Protein AF-A0A933H5U2-F1 (afdb_monomer_lite)

Secondary structure (DSSP, 8-state):
-HHHHHHHHHHHHHHHH-------TTSHHHHHHHHTTTSB--HHHHHHHHHHHHHHHHHH-GGGGS-HHHHHHHHHHHHHHHHHHHHHHHHHHHHHH-TT-S-HHHHTHHHHHHHHHHHHHHHHHHHHHHHHHHHHHHHHHHHTT-EETTEESSPP-EEEEPPPEEEEEE-SSS----EEEEEPTT--HHHHHHHHHHHHHHHTSEEEEEEPSEE-SSSEEEE--S-HHHHHHHHHHHHHHHHHTTSHHHHTTTT-HHHHHHHHHHHHHHHHHHHHHH-

Radius of gyration: 20.6 Å; chains: 1; bounding box: 41×50×56 Å

Sequence (279 aa):
MLRLIHFTLLTFFIALTFHADVRVIADIPTQVDVRVSGRQFDFVTWTLDALGVKVSQSISSEQNYMSANQRKQIVLEYFDQMNRMLKMRGQIDEIFTDPKQTDPVAASRDLRAQLDQTRARLDKLQPLAEGILQEQISAILTEEGFTTGGQLLPPISFHISALPGYLIVSPRDRIERIAYSMVEPGLSADDKVALESKIEKELNVSAIIELIGGLGSYPAMVYETANLNYIAEVGAHEWSHNYLTLRPLGVNYDNSPQLRTINETTATIFGQEIGRQVI

pLDDT: mean 87.39, std 13.75, range [26.5, 97.88]

Foldseek 3Di:
DVLVVLVVLLVVLQVLPDDDDDDDCPALQNVLCVLQPPFADDPPVVVVVQVVLVVVCSVPVVLVVDDPVVLVVLLLVLLVLLVLLVVLVVVLVVLVPDPVNPCSPVVSVVSVVVNVVSVVVNVVSQSSNQSSLLVLLLVLCVVVPCDDPSHNVNRQAAHEDQFFWKKFKAAPVDDDGRYIGTGHGDQDPVSQCVSQVVSCVVVVIGIGTHDDQWALRVNIYGYRHSDQLSRQLVSQLSVQLSSCCPPPLNVCCPVDPVSVVVSSVVSNVRSNVSSVSSD

Structure (mmCIF, N/CA/C/O backbone):
data_AF-A0A933H5U2-F1
#
_entry.id   AF-A0A933H5U2-F1
#
loop_
_atom_site.group_PDB
_atom_site.id
_atom_site.type_symbol
_atom_site.label_atom_id
_atom_site.label_alt_id
_atom_site.label_comp_id
_atom_site.label_asym_id
_atom_site.label_entity_id
_atom_site.label_seq_id
_atom_site.pdbx_PDB_ins_code
_atom_site.Cartn_x
_atom_site.Cartn_y
_atom_site.Cartn_z
_atom_site.occupancy
_atom_site.B_iso_or_equiv
_atom_site.auth_seq_id
_atom_site.auth_comp_id
_atom_site.auth_asym_id
_atom_site.auth_atom_id
_atom_site.pdbx_PDB_model_num
ATOM 1 N N . MET A 1 1 ? -4.251 -5.548 31.085 1.00 42.03 1 MET A N 1
ATOM 2 C CA . MET A 1 1 ? -4.393 -6.876 30.443 1.00 42.03 1 MET A CA 1
ATOM 3 C C . MET A 1 1 ? -4.664 -6.781 28.944 1.00 42.03 1 MET A C 1
ATOM 5 O O . MET A 1 1 ? -3.879 -7.353 28.206 1.00 42.03 1 MET A O 1
ATOM 9 N N . LEU A 1 2 ? -5.670 -6.018 28.477 1.00 50.94 2 LEU A N 1
ATOM 10 C CA . LEU A 1 2 ? -6.002 -5.908 27.040 1.00 50.94 2 LEU A CA 1
ATOM 11 C C . LEU A 1 2 ? -4.805 -5.533 26.139 1.00 50.94 2 LEU A C 1
ATOM 13 O O . LEU A 1 2 ? -4.589 -6.174 25.120 1.00 50.94 2 LEU A O 1
ATOM 17 N N . ARG A 1 3 ? -3.985 -4.551 26.540 1.00 54.59 3 ARG A N 1
ATOM 18 C CA . ARG A 1 3 ? -2.828 -4.076 25.751 1.00 54.59 3 ARG A CA 1
ATOM 19 C C . ARG A 1 3 ? -1.705 -5.111 25.594 1.00 54.59 3 ARG A C 1
ATOM 21 O O . ARG A 1 3 ? -1.063 -5.155 24.555 1.00 54.59 3 ARG A O 1
ATOM 28 N N . LEU A 1 4 ? -1.495 -5.958 26.605 1.00 48.22 4 LEU A N 1
ATOM 29 C CA . LEU A 1 4 ? -0.479 -7.016 26.556 1.00 48.22 4 LEU A CA 1
ATOM 30 C C . LEU A 1 4 ? -0.921 -8.141 25.607 1.00 48.22 4 LEU A C 1
ATOM 32 O O . LEU A 1 4 ? -0.117 -8.629 24.827 1.00 48.22 4 LEU A O 1
ATOM 36 N N . ILE A 1 5 ? -2.219 -8.467 25.613 1.00 54.50 5 ILE A N 1
ATOM 37 C CA . ILE A 1 5 ? -2.831 -9.460 24.717 1.00 54.50 5 ILE A CA 1
ATOM 38 C C . ILE A 1 5 ? -2.720 -9.020 23.249 1.00 54.50 5 ILE A C 1
ATOM 40 O O . ILE A 1 5 ? -2.328 -9.826 22.411 1.00 54.50 5 ILE A O 1
ATOM 44 N N . HIS A 1 6 ? -2.965 -7.738 22.945 1.00 56.09 6 HIS A N 1
ATOM 45 C CA . HIS A 1 6 ? -2.773 -7.199 21.592 1.00 56.09 6 HIS A CA 1
ATOM 46 C C . HIS A 1 6 ? -1.324 -7.358 21.116 1.00 56.09 6 HIS A C 1
ATOM 48 O O . HIS A 1 6 ? -1.098 -7.757 19.980 1.00 56.09 6 HIS A O 1
ATOM 54 N N . PHE A 1 7 ? -0.342 -7.111 21.989 1.00 57.66 7 PHE A N 1
ATOM 55 C CA . PHE A 1 7 ? 1.077 -7.218 21.643 1.00 57.66 7 PHE A CA 1
ATOM 56 C C . PHE A 1 7 ? 1.531 -8.669 21.416 1.00 57.66 7 PHE A C 1
ATOM 58 O O . PHE A 1 7 ? 2.329 -8.934 20.518 1.00 57.66 7 PHE A O 1
ATOM 65 N N . THR A 1 8 ? 1.009 -9.617 22.202 1.00 56.78 8 THR A N 1
ATOM 66 C CA . THR A 1 8 ? 1.291 -11.053 22.038 1.00 56.78 8 THR A CA 1
ATOM 67 C C . THR A 1 8 ? 0.636 -11.627 20.777 1.00 56.78 8 THR A C 1
ATOM 69 O O . THR A 1 8 ? 1.249 -12.419 20.066 1.00 56.78 8 THR A O 1
ATOM 72 N N . LEU A 1 9 ? -0.589 -11.202 20.453 1.00 57.84 9 LEU A N 1
ATOM 73 C CA . LEU A 1 9 ? -1.272 -11.609 19.219 1.00 57.84 9 LEU A CA 1
ATOM 74 C C . LEU A 1 9 ? -0.623 -10.993 17.974 1.00 57.84 9 LEU A C 1
ATOM 76 O O . LEU A 1 9 ? -0.480 -11.677 16.966 1.00 57.84 9 LEU A O 1
ATOM 80 N N . LEU A 1 10 ? -0.168 -9.740 18.073 1.00 61.72 10 LEU A N 1
ATOM 81 C CA . LEU A 1 10 ? 0.602 -9.048 17.039 1.00 61.72 10 LEU A CA 1
ATOM 82 C C . LEU A 1 10 ? 1.877 -9.822 16.678 1.00 61.72 10 LEU A C 1
ATOM 84 O O . LEU A 1 10 ? 2.127 -10.090 15.508 1.00 61.72 10 LEU A O 1
ATOM 88 N N . THR A 1 11 ? 2.660 -10.225 17.683 1.00 58.03 11 THR A N 1
ATOM 89 C CA . THR A 1 11 ? 3.904 -10.987 17.466 1.00 58.03 11 THR A CA 1
ATOM 90 C C . THR A 1 11 ? 3.649 -12.366 16.863 1.00 58.03 11 THR A C 1
ATOM 92 O O . THR A 1 11 ? 4.417 -12.804 16.009 1.00 58.03 11 THR A O 1
ATOM 95 N N . PHE A 1 12 ? 2.555 -13.032 17.244 1.00 58.66 12 PHE A N 1
ATOM 96 C CA . PHE A 1 12 ? 2.165 -14.311 16.648 1.00 58.66 12 PHE A CA 1
ATOM 97 C C . PHE A 1 12 ? 1.742 -14.172 15.175 1.00 58.66 12 PHE A C 1
ATOM 99 O O . PHE A 1 12 ? 2.128 -14.998 14.352 1.00 58.66 12 PHE A O 1
ATOM 106 N N . PHE A 1 13 ? 0.997 -13.118 14.823 1.00 60.88 13 PHE A N 1
ATOM 107 C CA . PHE A 1 13 ? 0.545 -12.891 13.445 1.00 60.88 13 PHE A CA 1
ATOM 108 C C . PHE A 1 13 ? 1.699 -12.550 12.497 1.00 60.88 13 PHE A C 1
ATOM 110 O O . PHE A 1 13 ? 1.755 -13.069 11.386 1.00 60.88 13 PHE A O 1
ATOM 117 N N . ILE A 1 14 ? 2.664 -11.752 12.965 1.00 60.31 14 ILE A N 1
ATOM 118 C CA . ILE A 1 14 ? 3.882 -11.419 12.211 1.00 60.31 14 ILE A CA 1
ATOM 119 C C . ILE A 1 14 ? 4.710 -12.680 11.916 1.00 60.31 14 ILE A C 1
ATOM 121 O O . ILE A 1 14 ? 5.245 -12.829 10.824 1.00 60.31 14 ILE A O 1
ATOM 125 N N . ALA A 1 15 ? 4.799 -13.625 12.856 1.00 53.38 15 ALA A N 1
ATOM 126 C CA . ALA A 1 15 ? 5.557 -14.860 12.647 1.00 53.38 15 ALA A CA 1
ATOM 127 C C . ALA A 1 15 ? 4.947 -15.781 11.569 1.00 53.38 15 ALA A C 1
ATOM 129 O O . ALA A 1 15 ? 5.667 -16.586 10.985 1.00 53.38 15 ALA A O 1
ATOM 130 N N . LEU A 1 16 ? 3.644 -15.664 11.291 1.00 52.91 16 LEU A N 1
ATOM 131 C CA . LEU A 1 16 ? 2.947 -16.470 10.283 1.00 52.91 16 LEU A CA 1
ATOM 132 C C . LEU A 1 16 ? 3.088 -15.918 8.854 1.00 52.91 16 LEU A C 1
ATOM 134 O O . LEU A 1 16 ? 2.911 -16.675 7.900 1.00 52.91 16 LEU A O 1
ATOM 138 N N . THR A 1 17 ? 3.421 -14.633 8.688 1.00 50.56 17 THR A N 1
ATOM 139 C CA . THR A 1 17 ? 3.519 -13.978 7.371 1.00 50.56 17 THR A CA 1
ATOM 140 C C . THR A 1 17 ? 4.922 -14.028 6.753 1.00 50.56 17 THR A C 1
ATOM 142 O O . THR A 1 17 ? 5.060 -13.811 5.551 1.00 50.56 17 THR A O 1
ATOM 145 N N . PHE A 1 18 ? 5.963 -14.389 7.513 1.00 38.62 18 PHE A N 1
ATOM 146 C CA . PHE A 1 18 ? 7.313 -14.609 6.977 1.00 38.62 18 PHE A CA 1
ATOM 147 C C . PHE A 1 18 ? 7.488 -16.048 6.464 1.00 38.62 18 PHE A C 1
ATOM 149 O O . PHE A 1 18 ? 7.969 -16.920 7.184 1.00 38.62 18 PHE A O 1
ATOM 156 N N . HIS A 1 19 ? 7.140 -16.298 5.200 1.00 34.12 19 HIS A N 1
ATOM 157 C CA . HIS A 1 19 ? 7.597 -17.489 4.474 1.00 34.12 19 HIS A CA 1
ATOM 158 C C . HIS A 1 19 ? 8.782 -17.112 3.575 1.00 34.12 19 HIS A C 1
ATOM 160 O O . HIS A 1 19 ? 8.643 -16.313 2.652 1.00 34.12 19 HIS A O 1
ATOM 166 N N . ALA A 1 20 ? 9.963 -17.667 3.860 1.00 26.50 20 ALA A N 1
ATOM 167 C CA . ALA A 1 20 ? 11.132 -17.566 2.990 1.00 26.50 20 ALA A CA 1
ATOM 168 C C . ALA A 1 20 ? 11.191 -18.805 2.082 1.00 26.50 20 ALA A C 1
ATOM 170 O O . ALA A 1 20 ? 11.513 -19.898 2.548 1.00 26.50 20 ALA A O 1
ATOM 171 N N . ASP A 1 21 ? 10.886 -18.636 0.795 1.00 30.25 21 ASP A N 1
ATOM 172 C CA . ASP A 1 21 ? 11.052 -19.690 -0.210 1.00 30.25 21 ASP A CA 1
ATOM 173 C C . ASP A 1 21 ? 12.518 -19.786 -0.654 1.00 30.25 21 ASP A C 1
ATOM 175 O O . ASP A 1 21 ? 13.097 -18.827 -1.167 1.00 30.25 21 ASP A O 1
ATOM 179 N N . VAL A 1 22 ? 13.120 -20.970 -0.516 1.00 27.53 22 VAL A N 1
ATOM 180 C CA . VAL A 1 22 ? 14.426 -21.283 -1.116 1.00 27.53 22 VAL A CA 1
ATOM 181 C C . VAL A 1 22 ? 14.197 -21.684 -2.577 1.00 27.53 22 VAL A C 1
ATOM 183 O O . VAL A 1 22 ? 13.727 -22.789 -2.848 1.00 27.53 22 VAL A O 1
ATOM 186 N N . ARG A 1 23 ? 14.513 -20.791 -3.526 1.00 37.16 23 ARG A N 1
ATOM 187 C CA . ARG A 1 23 ? 14.330 -21.021 -4.974 1.00 37.16 23 ARG A CA 1
ATOM 188 C C . ARG A 1 23 ? 15.596 -21.554 -5.648 1.00 37.16 23 ARG A C 1
ATOM 190 O O . ARG A 1 23 ? 16.719 -21.201 -5.286 1.00 37.16 23 ARG A O 1
ATOM 197 N N . VAL A 1 24 ? 15.408 -22.444 -6.622 1.00 34.69 24 VAL A N 1
ATOM 198 C CA . VAL A 1 24 ? 16.490 -23.081 -7.385 1.00 34.69 24 VAL A CA 1
ATOM 199 C C . VAL A 1 24 ? 16.918 -22.149 -8.522 1.00 34.69 24 VAL A C 1
ATOM 201 O O . VAL A 1 24 ? 16.105 -21.794 -9.365 1.00 34.69 24 VAL A O 1
ATOM 204 N N . ILE A 1 25 ? 18.217 -21.838 -8.593 1.00 45.50 25 ILE A N 1
ATOM 205 C CA . ILE A 1 25 ? 18.844 -20.789 -9.433 1.00 45.50 25 ILE A CA 1
ATOM 206 C C . ILE A 1 25 ? 18.505 -20.849 -10.944 1.00 45.50 25 ILE A C 1
ATOM 208 O O . ILE A 1 25 ? 18.708 -19.875 -11.665 1.00 45.50 25 ILE A O 1
ATOM 212 N N . ALA A 1 26 ? 17.976 -21.966 -11.446 1.00 59.50 26 ALA A N 1
ATOM 213 C CA . ALA A 1 26 ? 17.706 -22.171 -12.868 1.00 59.50 26 ALA A CA 1
ATOM 214 C C . ALA A 1 26 ? 16.315 -21.709 -13.354 1.00 59.50 26 ALA A C 1
ATOM 216 O O . ALA A 1 26 ? 16.103 -21.638 -14.566 1.00 59.50 26 ALA A O 1
ATOM 217 N N . ASP A 1 27 ? 15.361 -21.414 -12.468 1.00 81.56 27 ASP A N 1
ATOM 218 C CA . ASP A 1 27 ? 13.996 -21.060 -12.876 1.00 81.56 27 ASP A CA 1
ATOM 219 C C . ASP A 1 27 ? 13.844 -19.579 -13.295 1.00 81.56 27 ASP A C 1
ATOM 221 O O . ASP A 1 27 ? 14.670 -18.720 -12.976 1.00 81.56 27 ASP A O 1
ATOM 225 N N . ILE A 1 28 ? 12.801 -19.270 -14.082 1.00 85.06 28 ILE A N 1
ATOM 226 C CA . ILE A 1 28 ? 12.504 -17.890 -14.514 1.00 85.06 28 ILE A CA 1
ATOM 227 C C . ILE A 1 28 ? 12.373 -16.935 -13.313 1.00 85.06 28 ILE A C 1
ATOM 229 O O . ILE A 1 28 ? 12.951 -15.851 -13.388 1.00 85.06 28 ILE A O 1
ATOM 233 N N . PRO A 1 29 ? 11.690 -17.295 -12.207 1.00 86.06 29 PRO A N 1
ATOM 234 C CA . PRO A 1 29 ? 11.650 -16.459 -11.011 1.00 86.06 29 PRO A CA 1
ATOM 235 C C . PRO A 1 29 ? 13.031 -16.036 -10.499 1.00 86.06 29 PRO A C 1
ATOM 237 O O . PRO A 1 29 ? 13.273 -14.841 -10.353 1.00 86.06 29 PRO A O 1
ATOM 240 N N . THR A 1 30 ? 13.972 -16.969 -10.325 1.00 85.69 30 THR A N 1
ATOM 241 C CA . THR A 1 30 ? 15.318 -16.625 -9.842 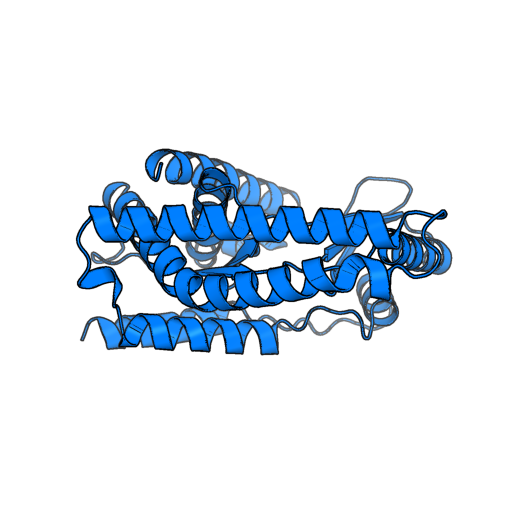1.00 85.69 30 THR A CA 1
ATOM 242 C C . THR A 1 30 ? 16.069 -15.744 -10.845 1.00 85.69 30 THR A C 1
ATOM 244 O O . THR A 1 30 ? 16.789 -14.815 -10.476 1.00 85.69 30 THR A O 1
ATOM 247 N N . GLN A 1 31 ? 15.876 -15.989 -12.143 1.00 89.62 31 GLN A N 1
ATOM 248 C CA . GLN A 1 31 ? 16.463 -15.161 -13.193 1.00 89.62 31 GLN A CA 1
ATOM 249 C C . GLN A 1 31 ? 15.901 -13.733 -13.223 1.00 89.62 31 GLN A C 1
ATOM 251 O O . GLN A 1 31 ? 16.639 -12.809 -13.580 1.00 89.62 31 GLN A O 1
ATOM 256 N N . VAL A 1 32 ? 14.628 -13.542 -12.864 1.00 90.50 32 VAL A N 1
ATOM 257 C CA . VAL A 1 32 ? 14.033 -12.215 -12.662 1.00 90.50 32 VAL A CA 1
ATOM 258 C C . VAL A 1 32 ? 14.656 -11.553 -11.436 1.00 90.50 32 VAL A C 1
ATOM 260 O O . VAL A 1 32 ? 15.133 -10.426 -11.563 1.00 90.50 32 VAL A O 1
ATOM 263 N N . ASP A 1 33 ? 14.749 -12.258 -10.304 1.00 87.62 33 ASP A N 1
ATOM 264 C CA . ASP A 1 33 ? 15.305 -11.730 -9.047 1.00 87.62 33 ASP A CA 1
ATOM 265 C C . AS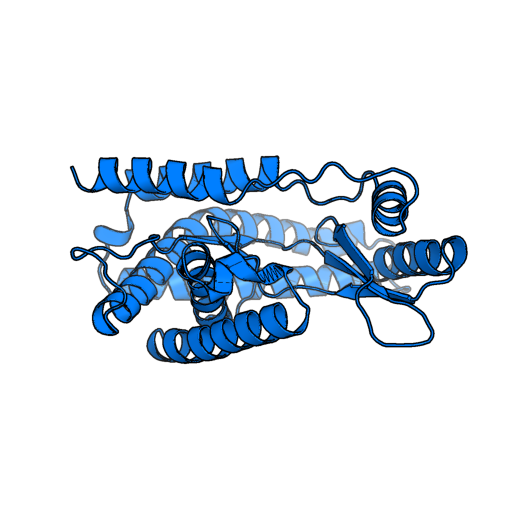P A 1 33 ? 16.735 -11.192 -9.218 1.00 87.62 33 ASP A C 1
ATOM 267 O O . ASP A 1 33 ? 17.056 -10.088 -8.779 1.00 87.62 33 ASP A O 1
ATOM 271 N N . VAL A 1 34 ? 17.592 -11.911 -9.950 1.00 88.31 34 VAL A N 1
ATOM 272 C CA . VAL A 1 34 ? 18.954 -11.442 -10.266 1.00 88.31 34 VAL A CA 1
ATOM 273 C C . VAL A 1 34 ? 18.939 -10.148 -11.092 1.00 88.31 34 VAL A C 1
ATOM 275 O O . VAL A 1 34 ? 19.800 -9.286 -10.916 1.00 88.31 34 VAL A O 1
ATOM 278 N N . ARG A 1 35 ? 17.969 -9.972 -11.998 1.00 90.94 35 ARG A N 1
ATOM 279 C CA . ARG A 1 35 ? 17.901 -8.812 -12.909 1.00 90.94 35 ARG A CA 1
ATOM 280 C C . ARG A 1 35 ? 17.385 -7.546 -12.252 1.00 90.94 35 ARG A C 1
ATOM 282 O O . ARG A 1 35 ? 17.748 -6.463 -12.717 1.00 90.94 35 ARG A O 1
ATOM 289 N N . VAL A 1 36 ? 16.575 -7.700 -11.210 1.00 91.31 36 VAL A N 1
ATOM 290 C CA . VAL A 1 36 ? 16.068 -6.613 -10.363 1.00 91.31 36 VAL A CA 1
ATOM 291 C C . VAL A 1 36 ? 16.932 -6.387 -9.120 1.00 91.31 36 VAL A C 1
ATOM 293 O O . VAL A 1 36 ? 16.618 -5.517 -8.310 1.00 91.31 36 VAL A O 1
ATOM 296 N N . SER A 1 37 ? 18.015 -7.153 -8.952 1.00 87.25 37 SER A N 1
ATOM 297 C CA . SER A 1 37 ? 18.917 -7.040 -7.806 1.00 87.25 37 SER A CA 1
ATOM 298 C C . SER A 1 37 ? 19.410 -5.600 -7.619 1.00 87.25 37 SER A C 1
ATOM 300 O O . SER A 1 37 ? 19.790 -4.925 -8.577 1.00 87.25 37 SER A O 1
ATOM 302 N N . GLY A 1 38 ? 19.363 -5.120 -6.374 1.00 86.69 38 GLY A N 1
ATOM 303 C CA . GLY A 1 38 ? 19.678 -3.734 -6.014 1.00 86.69 38 GLY A CA 1
ATOM 304 C C . GLY A 1 38 ? 18.527 -2.740 -6.201 1.00 86.69 38 GLY A C 1
ATOM 305 O O . GLY A 1 38 ? 18.637 -1.619 -5.723 1.00 86.69 38 GLY A O 1
ATOM 306 N N . ARG A 1 39 ? 17.423 -3.149 -6.837 1.00 89.00 39 ARG A N 1
ATOM 307 C CA . ARG A 1 39 ? 16.177 -2.371 -6.965 1.00 89.00 39 ARG A CA 1
ATOM 308 C C . ARG A 1 39 ? 14.984 -3.061 -6.303 1.00 89.00 39 ARG A C 1
ATOM 310 O O . ARG A 1 39 ? 13.841 -2.704 -6.564 1.00 89.00 39 ARG A O 1
ATOM 317 N N . GLN A 1 40 ? 15.227 -4.095 -5.500 1.00 88.88 40 GLN A N 1
ATOM 318 C CA . GLN A 1 40 ? 14.178 -4.814 -4.779 1.00 88.88 40 GLN A CA 1
ATOM 319 C C . GLN A 1 40 ? 13.674 -3.983 -3.602 1.00 88.88 40 GLN A C 1
ATOM 321 O O . GLN A 1 40 ? 14.435 -3.253 -2.968 1.00 88.88 40 GLN A O 1
ATOM 326 N N . PHE A 1 41 ? 12.389 -4.121 -3.298 1.00 89.06 41 PHE A N 1
ATOM 327 C CA . PHE A 1 41 ? 11.800 -3.466 -2.142 1.00 89.06 41 PHE A CA 1
ATOM 328 C C . PHE A 1 41 ? 12.317 -4.062 -0.824 1.00 89.06 41 PHE A C 1
ATOM 330 O O . PHE A 1 41 ? 12.289 -5.279 -0.633 1.00 89.06 41 PHE A O 1
ATOM 337 N N . ASP A 1 42 ? 12.744 -3.205 0.106 1.00 87.50 42 ASP A N 1
ATOM 338 C CA . ASP A 1 42 ? 13.193 -3.622 1.437 1.00 87.50 42 ASP A CA 1
ATOM 339 C C . ASP A 1 42 ? 12.006 -3.779 2.400 1.00 87.50 42 ASP A C 1
ATOM 341 O O . ASP A 1 42 ? 11.648 -2.878 3.164 1.00 87.50 42 ASP A O 1
ATOM 345 N N . PHE A 1 43 ? 11.393 -4.963 2.365 1.00 84.38 43 PHE A N 1
ATOM 346 C CA . PHE A 1 43 ? 10.295 -5.317 3.265 1.00 84.38 43 PHE A CA 1
ATOM 347 C C . PHE A 1 43 ? 10.702 -5.341 4.736 1.00 84.38 43 PHE A C 1
ATOM 349 O O . PHE A 1 43 ? 9.862 -5.073 5.593 1.00 84.38 43 PHE A O 1
ATOM 356 N N . VAL A 1 44 ? 11.953 -5.685 5.050 1.00 82.81 44 VAL A N 1
ATOM 357 C CA . VAL A 1 44 ? 12.398 -5.854 6.439 1.00 82.81 44 VAL A CA 1
ATOM 358 C C . VAL A 1 44 ? 12.467 -4.496 7.115 1.00 82.81 44 VAL A C 1
ATOM 360 O O . VAL A 1 44 ? 11.828 -4.302 8.150 1.00 82.81 44 VAL A O 1
ATOM 363 N N . THR A 1 45 ? 13.185 -3.553 6.507 1.00 84.75 45 THR A N 1
ATOM 364 C CA . THR A 1 45 ? 13.305 -2.191 7.035 1.00 84.75 45 THR A CA 1
ATOM 365 C C . THR A 1 45 ? 11.934 -1.526 7.103 1.00 84.75 45 THR A C 1
ATOM 367 O O . THR A 1 45 ? 11.552 -1.043 8.168 1.00 84.75 45 THR A O 1
ATOM 370 N N . TRP A 1 46 ? 11.134 -1.616 6.031 1.00 89.19 46 TRP A N 1
ATOM 371 C CA . TRP A 1 46 ? 9.781 -1.055 6.029 1.00 89.19 46 TRP A CA 1
ATOM 372 C C . TRP A 1 46 ? 8.910 -1.627 7.156 1.00 89.19 46 TRP A C 1
ATOM 374 O O . TRP A 1 46 ? 8.238 -0.880 7.866 1.00 89.19 46 TRP A O 1
ATOM 384 N N . THR A 1 47 ? 8.937 -2.949 7.362 1.00 85.38 47 THR A N 1
ATOM 385 C CA . THR A 1 47 ? 8.117 -3.602 8.395 1.00 85.38 47 THR A CA 1
ATOM 386 C C . THR A 1 47 ? 8.543 -3.163 9.791 1.00 85.38 47 THR A C 1
ATOM 388 O O . THR A 1 47 ? 7.689 -2.886 10.632 1.00 85.38 47 THR A O 1
ATOM 391 N N . LEU A 1 48 ? 9.850 -3.074 10.054 1.00 85.25 48 LEU A N 1
ATOM 392 C CA . LEU A 1 48 ? 10.367 -2.620 11.345 1.00 85.25 48 LEU A CA 1
ATOM 393 C C . LEU A 1 48 ? 9.974 -1.167 11.637 1.00 85.25 48 LEU A C 1
ATOM 395 O O . LEU A 1 48 ? 9.522 -0.878 12.748 1.00 85.25 48 LEU A O 1
ATOM 399 N N . ASP A 1 49 ? 10.074 -0.284 10.643 1.00 87.12 49 ASP A N 1
ATOM 400 C CA . ASP A 1 49 ? 9.668 1.118 10.766 1.00 87.12 49 ASP A CA 1
ATOM 401 C C . ASP A 1 49 ? 8.164 1.239 11.041 1.00 87.12 49 ASP A C 1
ATOM 403 O O . ASP A 1 49 ? 7.745 1.897 12.001 1.00 87.12 49 ASP A O 1
ATOM 407 N N . ALA A 1 50 ? 7.341 0.532 10.259 1.00 87.75 50 ALA A N 1
ATOM 408 C CA . ALA A 1 50 ? 5.893 0.521 10.427 1.00 87.75 50 ALA A CA 1
ATOM 409 C C . ALA A 1 50 ? 5.497 -0.000 11.818 1.00 87.75 50 ALA A C 1
ATOM 411 O O . ALA A 1 50 ? 4.671 0.608 12.502 1.00 87.75 50 ALA A O 1
ATOM 412 N N . LEU A 1 51 ? 6.122 -1.083 12.292 1.00 86.75 51 LEU A N 1
ATOM 413 C CA . LEU A 1 51 ? 5.901 -1.594 13.645 1.00 86.75 51 LEU A CA 1
ATOM 414 C C . LEU A 1 51 ? 6.304 -0.575 14.714 1.00 86.75 51 LEU A C 1
ATOM 416 O O . LEU A 1 51 ? 5.550 -0.383 15.668 1.00 86.75 51 LEU A O 1
ATOM 420 N N . GLY A 1 52 ? 7.432 0.121 14.552 1.00 85.00 52 GLY A N 1
ATOM 421 C CA . GLY A 1 52 ? 7.853 1.196 15.455 1.00 85.00 52 GLY A CA 1
ATOM 422 C C . GLY A 1 52 ? 6.790 2.291 15.597 1.00 85.00 52 GLY A C 1
ATOM 423 O O . GLY A 1 52 ? 6.436 2.684 16.716 1.00 85.00 52 GLY A O 1
ATOM 424 N N . VAL A 1 53 ? 6.195 2.712 14.477 1.00 84.50 53 VAL A N 1
ATOM 425 C CA . VAL A 1 53 ? 5.070 3.659 14.459 1.00 84.50 53 VAL A CA 1
ATOM 426 C C . VAL A 1 53 ? 3.855 3.092 15.203 1.00 84.50 53 VAL A C 1
ATOM 428 O O . VAL A 1 53 ? 3.277 3.785 16.043 1.00 84.50 53 VAL A O 1
ATOM 431 N N . LYS A 1 54 ? 3.483 1.824 14.973 1.00 88.06 54 LYS A N 1
ATOM 432 C CA . LYS A 1 54 ? 2.334 1.187 15.648 1.00 88.06 54 LYS A CA 1
ATOM 433 C C . LYS A 1 54 ? 2.530 1.015 17.150 1.00 88.06 54 LYS A C 1
ATOM 435 O O . LYS A 1 54 ? 1.576 1.181 17.915 1.00 88.06 54 LYS A O 1
ATOM 440 N N . VAL A 1 55 ? 3.755 0.745 17.594 1.00 82.81 55 VAL A N 1
ATOM 441 C CA . VAL A 1 55 ? 4.097 0.714 19.021 1.00 82.81 55 VAL A CA 1
ATOM 442 C C . VAL A 1 55 ? 3.915 2.100 19.637 1.00 82.81 55 VAL A C 1
ATOM 444 O O . VAL A 1 55 ? 3.247 2.219 20.664 1.00 82.81 55 VAL A O 1
ATOM 447 N N . SER A 1 56 ? 4.427 3.148 18.986 1.00 80.00 56 SER A N 1
ATOM 448 C CA . SER A 1 56 ? 4.258 4.535 19.439 1.00 80.00 56 SER A CA 1
ATOM 449 C C . SER A 1 56 ? 2.777 4.934 19.543 1.00 80.00 56 SER A C 1
ATOM 451 O O . SER A 1 56 ? 2.330 5.373 20.605 1.00 80.00 56 SER A O 1
ATOM 453 N N . GLN A 1 57 ? 1.986 4.664 18.496 1.00 80.94 57 GLN A N 1
ATOM 454 C CA . GLN A 1 57 ? 0.531 4.890 18.472 1.00 80.94 57 GLN A CA 1
ATOM 455 C C . GLN A 1 57 ? -0.189 4.157 19.615 1.00 80.94 57 GLN A C 1
ATOM 457 O O . GLN A 1 57 ? -1.053 4.722 20.286 1.00 80.94 57 GLN A O 1
ATOM 462 N N . SER A 1 58 ? 0.175 2.898 19.870 1.00 76.44 58 SER A N 1
ATOM 463 C CA . SER A 1 58 ? -0.449 2.079 20.918 1.00 76.44 58 SER A CA 1
ATOM 464 C C . SER A 1 58 ? -0.131 2.578 22.332 1.00 76.44 58 SER A C 1
ATOM 466 O O . SER A 1 58 ? -0.933 2.391 23.249 1.00 76.44 58 SER A O 1
ATOM 468 N N . ILE A 1 59 ? 1.036 3.200 22.527 1.00 74.50 59 ILE A N 1
ATOM 469 C CA . ILE A 1 59 ? 1.456 3.761 23.816 1.00 74.50 59 ILE A CA 1
ATOM 470 C C . ILE A 1 59 ? 0.762 5.099 24.076 1.00 74.50 59 ILE A C 1
ATOM 472 O O . ILE A 1 59 ? 0.216 5.284 25.166 1.00 74.50 59 ILE A O 1
ATOM 476 N N . SER A 1 60 ? 0.779 6.014 23.101 1.00 74.31 60 SER A N 1
ATOM 477 C CA . SER A 1 60 ? 0.232 7.363 23.270 1.00 74.31 60 SER A CA 1
ATOM 478 C C . SER A 1 60 ? -1.295 7.370 23.198 1.00 74.31 60 SER A C 1
ATOM 480 O O . SER A 1 60 ? -1.947 7.981 24.045 1.00 74.31 60 SER A O 1
ATOM 482 N N . SER A 1 61 ? -1.866 6.638 22.233 1.00 74.06 61 SER A N 1
ATOM 483 C CA . SER A 1 61 ? -3.307 6.550 21.964 1.00 74.06 61 SER A CA 1
ATOM 484 C C . SER A 1 61 ? -4.013 7.913 22.024 1.00 74.06 61 SER A C 1
ATOM 486 O O . SER A 1 61 ? -5.125 8.019 22.544 1.00 74.06 61 SER A O 1
ATOM 488 N N . GLU A 1 62 ? -3.351 8.973 21.550 1.00 75.88 62 GLU A N 1
ATOM 489 C CA . GLU A 1 62 ? -3.799 10.365 21.699 1.00 75.88 62 GLU A CA 1
ATOM 490 C C . GLU A 1 62 ? -5.206 10.585 21.139 1.00 75.88 62 GLU A C 1
ATOM 492 O O . GLU A 1 62 ? -5.995 11.343 21.704 1.00 75.88 62 GLU A O 1
ATOM 497 N N . GLN A 1 63 ? -5.558 9.854 20.081 1.00 77.19 63 GLN A N 1
ATOM 498 C CA . GLN A 1 63 ? -6.872 9.886 19.453 1.00 77.19 63 GLN A CA 1
ATOM 499 C C . GLN A 1 63 ? -8.023 9.486 20.392 1.00 77.19 63 GLN A C 1
ATOM 501 O O . GLN A 1 63 ? -9.156 9.923 20.177 1.00 77.19 63 GLN A O 1
ATOM 506 N N . ASN A 1 64 ? -7.759 8.710 21.450 1.00 79.12 64 ASN A N 1
ATOM 507 C CA . ASN A 1 64 ? -8.772 8.310 22.437 1.00 79.12 64 ASN A CA 1
ATOM 508 C C . ASN A 1 64 ? -9.202 9.459 23.355 1.00 79.12 64 ASN A C 1
ATOM 510 O O . ASN A 1 64 ? -10.264 9.391 23.969 1.00 79.12 64 ASN A O 1
ATOM 514 N N . TYR A 1 65 ? -8.396 10.517 23.448 1.00 83.31 65 TYR A N 1
ATOM 515 C CA . TYR A 1 65 ? -8.689 11.697 24.265 1.00 83.31 65 TYR A CA 1
ATOM 516 C C . TYR A 1 65 ? -9.297 12.846 23.449 1.00 83.31 65 TYR A C 1
ATOM 518 O O . TYR A 1 65 ? -9.536 13.931 23.979 1.00 83.31 65 TYR A O 1
ATOM 526 N N . MET A 1 66 ? -9.544 12.625 22.156 1.00 89.06 66 MET A N 1
ATOM 527 C CA . MET A 1 66 ? -10.069 13.629 21.239 1.00 89.06 66 MET A CA 1
ATOM 528 C C . MET A 1 66 ? -11.588 13.532 21.112 1.00 89.06 66 MET A C 1
ATOM 530 O O . MET A 1 66 ? -12.167 12.450 21.043 1.00 89.06 66 MET A O 1
ATOM 534 N N . SER A 1 67 ? -12.243 14.685 20.996 1.00 92.56 67 SER A N 1
ATOM 535 C CA . SER A 1 67 ? -13.651 14.753 20.599 1.00 92.56 67 SER A CA 1
ATOM 536 C C . SER A 1 67 ? -13.848 14.283 19.152 1.00 92.56 67 SER A C 1
ATOM 538 O O . SER A 1 67 ? -12.936 14.366 18.325 1.00 92.56 67 SER A O 1
ATOM 540 N N . ALA A 1 68 ? -15.071 13.871 18.807 1.00 90.06 68 ALA A N 1
ATOM 541 C CA . ALA A 1 68 ? -15.423 13.480 17.439 1.00 90.06 68 ALA A CA 1
ATOM 542 C C . ALA A 1 68 ? -15.074 14.567 16.399 1.00 90.06 68 ALA A C 1
ATOM 544 O O . ALA A 1 68 ? -14.550 14.260 15.329 1.00 90.06 68 ALA A O 1
ATOM 545 N N . ASN A 1 69 ? -15.276 15.846 16.739 1.00 93.50 69 ASN A N 1
ATOM 546 C CA . ASN A 1 69 ? -14.939 16.970 15.860 1.00 93.50 69 ASN A CA 1
ATOM 547 C C . ASN A 1 69 ? -13.427 17.113 15.638 1.00 93.50 69 ASN A C 1
ATOM 549 O O . ASN A 1 69 ? -12.999 17.359 14.514 1.00 93.50 69 ASN A O 1
ATOM 553 N N . GLN A 1 70 ? -12.612 16.932 16.682 1.00 94.19 70 GLN A N 1
ATOM 554 C CA . GLN A 1 70 ? -11.150 16.970 16.556 1.00 94.19 70 GLN A CA 1
ATOM 555 C C . GLN A 1 70 ? -10.634 15.814 15.697 1.00 94.19 70 GLN A C 1
ATOM 557 O O . GLN A 1 70 ? -9.810 16.033 14.813 1.00 94.19 70 GLN A O 1
ATOM 562 N N . ARG A 1 71 ? -11.165 14.603 15.907 1.00 94.38 71 ARG A N 1
ATOM 563 C CA . ARG A 1 71 ? -10.815 13.418 15.111 1.00 94.38 71 ARG A CA 1
ATOM 564 C C . ARG A 1 71 ? -11.136 13.629 13.633 1.00 94.38 71 ARG A C 1
ATOM 566 O O . ARG A 1 71 ? -10.267 13.455 12.784 1.00 94.38 71 ARG A O 1
ATOM 573 N N . LYS A 1 72 ? -12.353 14.097 13.334 1.00 94.25 72 LYS A N 1
ATOM 574 C CA . LYS A 1 72 ? -12.764 14.457 11.971 1.00 94.25 72 LYS A CA 1
ATOM 575 C C . LYS A 1 72 ? -11.818 15.486 11.350 1.00 94.25 72 LYS A C 1
ATOM 577 O O . LYS A 1 72 ? -11.395 15.311 10.213 1.00 94.25 72 LYS A O 1
ATOM 582 N N . GLN A 1 73 ? -11.471 16.538 12.092 1.00 95.69 73 GLN A N 1
ATOM 583 C CA . GLN A 1 73 ? -10.589 17.589 11.592 1.00 95.69 73 GLN A CA 1
ATOM 584 C C . GLN A 1 73 ? -9.188 17.063 11.257 1.00 95.69 73 GLN A C 1
ATOM 586 O O . GLN A 1 73 ? -8.649 17.441 10.225 1.00 95.69 73 GLN A O 1
ATOM 591 N N . ILE A 1 74 ? -8.621 16.175 12.081 1.00 95.56 74 ILE A N 1
ATOM 592 C CA . ILE A 1 74 ? -7.309 15.559 11.827 1.00 95.56 74 ILE A CA 1
ATOM 593 C C . ILE A 1 74 ? -7.323 14.745 10.539 1.00 95.56 74 ILE A C 1
ATOM 595 O O . ILE A 1 74 ? -6.424 14.900 9.716 1.00 95.56 74 ILE A O 1
ATOM 599 N N . VAL A 1 75 ? -8.340 13.899 10.354 1.00 95.75 75 VAL A N 1
ATOM 600 C CA . VAL A 1 75 ? -8.467 13.076 9.145 1.00 95.75 75 VAL A CA 1
ATOM 601 C C . VAL A 1 75 ? -8.574 13.976 7.913 1.00 95.75 75 VAL A C 1
ATOM 603 O O . VAL A 1 75 ? -7.799 13.825 6.974 1.00 95.75 75 VAL A O 1
ATOM 606 N N . LEU A 1 76 ? -9.466 14.969 7.932 1.00 96.00 76 LEU A N 1
ATOM 607 C CA . LEU A 1 76 ? -9.626 15.893 6.805 1.00 96.00 76 LEU A CA 1
ATOM 608 C C . LEU A 1 76 ? -8.361 16.717 6.529 1.00 96.00 76 LEU A C 1
ATOM 610 O O . LEU A 1 76 ? -8.007 16.913 5.369 1.00 96.00 76 LEU A O 1
ATOM 614 N N . GLU A 1 77 ? -7.660 17.176 7.570 1.00 97.06 77 GLU A N 1
ATOM 615 C CA . GLU A 1 77 ? -6.400 17.903 7.411 1.00 97.06 77 GLU A CA 1
ATOM 616 C C . GLU A 1 77 ? -5.313 17.008 6.806 1.00 97.06 77 GLU A C 1
ATOM 618 O O . GLU A 1 77 ? -4.611 17.443 5.897 1.00 97.06 77 GLU A O 1
ATOM 623 N N . TYR A 1 78 ? -5.198 15.754 7.254 1.00 97.38 78 TYR A N 1
ATOM 624 C CA . TYR A 1 78 ? -4.264 14.786 6.680 1.00 97.38 78 TYR A CA 1
ATOM 625 C C . TYR A 1 78 ? -4.495 14.612 5.174 1.00 97.38 78 TYR A C 1
ATOM 627 O O . TYR A 1 78 ? -3.556 14.760 4.392 1.00 97.38 78 TYR A O 1
ATOM 635 N N . PHE A 1 79 ? -5.742 14.381 4.750 1.00 96.19 79 PHE A N 1
ATOM 636 C CA . PHE A 1 79 ? -6.068 14.198 3.332 1.00 96.19 79 PHE A CA 1
ATOM 637 C C . PHE A 1 79 ? -5.903 15.483 2.501 1.00 96.19 79 PHE A C 1
ATOM 639 O O . PHE A 1 79 ? -5.463 15.405 1.353 1.00 96.19 79 PHE A O 1
ATOM 646 N N . ASP A 1 80 ? -6.160 16.668 3.067 1.00 97.19 80 ASP A N 1
ATOM 647 C CA . ASP A 1 80 ? -5.843 17.945 2.407 1.00 97.19 80 ASP A CA 1
ATOM 648 C C . ASP A 1 80 ? -4.329 18.115 2.198 1.00 97.19 80 ASP A C 1
ATOM 650 O O . ASP A 1 80 ? -3.884 18.457 1.101 1.00 97.19 80 ASP A O 1
ATOM 654 N N . GLN A 1 81 ? -3.514 17.824 3.220 1.00 97.62 81 GLN A N 1
ATOM 655 C CA . GLN A 1 81 ? -2.053 17.872 3.098 1.00 97.62 81 GLN A CA 1
ATOM 656 C C . GLN A 1 81 ? -1.528 16.826 2.106 1.00 97.62 81 GLN A C 1
ATOM 658 O O . GLN A 1 81 ? -0.641 17.137 1.311 1.00 97.62 81 GLN A O 1
ATOM 663 N N . MET A 1 82 ? -2.109 15.624 2.091 1.00 96.62 82 MET A N 1
ATOM 664 C CA . MET A 1 82 ? -1.772 14.568 1.135 1.00 96.62 82 MET A CA 1
ATOM 665 C C . MET A 1 82 ? -2.051 15.026 -0.301 1.00 96.62 82 MET A C 1
ATOM 667 O O . MET A 1 82 ? -1.188 14.923 -1.170 1.00 96.62 82 MET A O 1
ATOM 671 N N . ASN A 1 83 ? -3.214 15.633 -0.545 1.00 96.94 83 ASN A N 1
ATOM 672 C CA . ASN A 1 83 ? -3.561 16.183 -1.854 1.00 96.94 83 ASN A CA 1
ATOM 673 C C . ASN A 1 83 ? -2.575 17.274 -2.310 1.00 96.94 83 ASN A C 1
ATOM 675 O O . ASN A 1 83 ? -2.145 17.290 -3.465 1.00 96.94 83 ASN A O 1
ATOM 679 N N . ARG A 1 84 ? -2.169 18.172 -1.400 1.00 97.00 84 ARG A N 1
ATOM 680 C CA . ARG A 1 84 ? -1.143 19.192 -1.684 1.00 97.00 84 ARG A CA 1
ATOM 681 C C . ARG A 1 84 ? 0.200 18.558 -2.028 1.00 97.00 84 ARG A C 1
ATOM 683 O O . ARG A 1 84 ? 0.824 18.979 -2.998 1.00 97.00 84 ARG A O 1
ATOM 690 N N . MET A 1 85 ? 0.625 17.548 -1.267 1.00 95.81 85 MET A N 1
ATOM 691 C CA . MET A 1 85 ? 1.867 16.816 -1.514 1.00 95.81 85 MET A CA 1
ATOM 692 C C . MET A 1 85 ? 1.868 16.187 -2.911 1.00 95.81 85 MET A C 1
ATOM 694 O O . MET A 1 85 ? 2.807 16.410 -3.674 1.00 95.81 85 MET A O 1
ATOM 698 N N . LEU A 1 86 ? 0.812 15.447 -3.263 1.00 93.19 86 LEU A N 1
ATOM 699 C CA . LEU A 1 86 ? 0.691 14.777 -4.561 1.00 93.19 86 LEU A CA 1
ATOM 700 C C . LEU A 1 86 ? 0.689 15.781 -5.720 1.00 93.19 86 LEU A C 1
ATOM 702 O O . LEU A 1 86 ? 1.388 15.576 -6.710 1.00 93.19 86 LEU A O 1
ATOM 706 N N . LYS A 1 87 ? -0.017 16.910 -5.570 1.00 95.56 87 LYS A N 1
ATOM 707 C CA . LYS A 1 87 ? -0.001 17.991 -6.563 1.00 95.56 87 LYS A CA 1
ATOM 708 C C . LYS A 1 87 ? 1.398 18.580 -6.747 1.00 95.56 87 LYS A C 1
ATOM 710 O O . LYS A 1 87 ? 1.832 18.757 -7.880 1.00 95.56 87 LYS A O 1
ATOM 715 N N . MET A 1 88 ? 2.106 18.870 -5.654 1.00 95.81 88 MET A N 1
ATOM 716 C CA . MET A 1 88 ? 3.466 19.412 -5.725 1.00 95.81 88 MET A CA 1
ATOM 717 C C . MET A 1 88 ? 4.445 18.424 -6.361 1.00 95.81 88 MET A C 1
ATOM 719 O O . MET A 1 88 ? 5.272 18.852 -7.159 1.00 95.81 88 MET A O 1
ATOM 723 N N . ARG A 1 89 ? 4.338 17.119 -6.065 1.00 92.38 89 ARG A N 1
ATOM 724 C CA . ARG A 1 89 ? 5.143 16.088 -6.742 1.00 92.38 89 ARG A CA 1
ATOM 725 C C . ARG A 1 89 ? 4.898 16.096 -8.250 1.00 92.38 89 ARG A C 1
ATOM 727 O O . ARG A 1 89 ? 5.858 16.222 -8.995 1.00 92.38 89 ARG A O 1
ATOM 734 N N . GLY A 1 90 ? 3.635 16.102 -8.684 1.00 91.75 90 GLY A N 1
ATOM 735 C CA . GLY A 1 90 ? 3.299 16.187 -10.109 1.00 91.75 90 GLY A CA 1
ATOM 736 C C . GLY A 1 90 ? 3.868 17.438 -10.790 1.00 91.75 90 GLY A C 1
ATOM 737 O O . GLY A 1 90 ? 4.449 17.345 -11.862 1.00 91.75 90 GLY A O 1
ATOM 738 N N . GLN A 1 91 ? 3.792 18.603 -10.137 1.00 94.62 91 GLN A N 1
ATOM 739 C CA . GLN A 1 91 ? 4.386 19.841 -10.662 1.00 94.62 91 GLN A CA 1
ATOM 740 C C . GLN A 1 91 ? 5.916 19.780 -10.746 1.00 94.62 91 GLN A C 1
ATOM 742 O O . GLN A 1 91 ? 6.509 20.345 -11.661 1.00 94.62 91 GLN A O 1
ATOM 747 N N . ILE A 1 92 ? 6.571 19.126 -9.785 1.00 92.44 92 ILE A N 1
ATOM 748 C CA . ILE A 1 92 ? 8.017 18.903 -9.830 1.00 92.44 92 ILE A CA 1
ATOM 749 C C . ILE A 1 92 ? 8.348 17.982 -11.008 1.00 92.44 92 ILE A C 1
ATOM 751 O O . ILE A 1 92 ? 9.214 18.331 -11.805 1.00 92.44 92 ILE A O 1
ATOM 755 N N . ASP A 1 93 ? 7.634 16.871 -11.169 1.00 90.00 93 ASP A N 1
ATOM 756 C CA . ASP A 1 93 ? 7.855 15.926 -12.267 1.00 90.00 93 ASP A CA 1
ATOM 757 C C . ASP A 1 93 ? 7.661 16.594 -13.642 1.00 90.00 93 ASP A C 1
ATOM 759 O O . ASP A 1 93 ? 8.477 16.405 -14.546 1.00 90.00 93 ASP A O 1
ATOM 763 N N . GLU A 1 94 ? 6.653 17.459 -13.792 1.00 91.81 94 GLU A N 1
ATOM 764 C CA . GLU A 1 94 ? 6.452 18.284 -14.995 1.00 91.81 94 GLU A CA 1
ATOM 765 C C . GLU A 1 94 ? 7.662 19.188 -15.289 1.00 91.81 94 GLU A C 1
ATOM 767 O O . GLU A 1 94 ? 8.116 19.266 -16.428 1.00 91.81 94 GLU A O 1
ATOM 772 N N . ILE A 1 95 ? 8.242 19.830 -14.269 1.00 92.25 95 ILE A N 1
ATOM 773 C CA . ILE A 1 95 ? 9.440 20.675 -14.431 1.00 92.25 95 ILE A CA 1
ATOM 774 C C . ILE A 1 95 ? 10.648 19.847 -14.888 1.00 92.25 95 ILE A C 1
ATOM 776 O O . ILE A 1 95 ? 11.441 20.322 -15.699 1.00 92.25 95 ILE A O 1
ATOM 780 N N . PHE A 1 96 ? 10.814 18.629 -14.367 1.00 88.19 96 PHE A N 1
ATOM 781 C CA . PHE A 1 96 ? 11.931 17.747 -14.726 1.00 88.19 96 PHE A CA 1
ATOM 782 C C . PHE A 1 96 ? 11.782 17.105 -16.108 1.00 88.19 96 PHE A C 1
ATOM 784 O O . PHE A 1 96 ? 12.783 16.698 -16.697 1.00 88.19 96 PHE A O 1
ATOM 791 N N . THR A 1 97 ? 10.558 17.025 -16.626 1.00 88.44 97 THR A N 1
ATOM 792 C CA . THR A 1 97 ? 10.255 16.428 -17.932 1.00 88.44 97 THR A CA 1
ATOM 793 C C . THR A 1 97 ? 10.074 17.461 -19.047 1.00 88.44 97 THR A C 1
ATOM 795 O O . THR A 1 97 ? 10.029 17.076 -20.216 1.00 88.44 97 THR A O 1
ATOM 798 N N . ASP A 1 98 ? 10.024 18.764 -18.737 1.00 91.06 98 ASP A N 1
ATOM 799 C CA . ASP A 1 98 ? 9.948 19.828 -19.744 1.00 91.06 98 ASP A CA 1
ATOM 800 C C . ASP A 1 98 ? 11.301 20.029 -20.465 1.00 91.06 98 ASP A C 1
ATOM 802 O O . ASP A 1 98 ? 12.252 20.547 -19.871 1.00 91.06 98 ASP A O 1
ATOM 806 N N . PRO A 1 99 ? 11.410 19.721 -21.775 1.00 89.56 99 PRO A N 1
ATOM 807 C CA . PRO A 1 99 ? 12.650 19.893 -22.534 1.00 89.56 99 PRO A CA 1
ATOM 808 C C . PRO A 1 99 ? 13.070 21.361 -22.711 1.00 89.56 99 PRO A C 1
ATOM 810 O O . PRO A 1 99 ? 14.195 21.631 -23.134 1.00 89.56 99 PRO A O 1
ATOM 813 N N . LYS A 1 100 ? 12.181 22.327 -22.438 1.00 94.06 100 LYS A N 1
ATOM 814 C CA . LYS A 1 100 ? 12.503 23.762 -22.475 1.00 94.06 100 LYS A CA 1
ATOM 815 C C . LYS A 1 100 ? 13.169 24.240 -21.189 1.00 94.06 100 LYS A C 1
ATOM 817 O O . LYS A 1 100 ? 13.750 25.327 -21.184 1.00 94.06 100 LYS A O 1
ATOM 822 N N . GLN A 1 101 ? 13.088 23.459 -20.115 1.00 92.81 101 GLN A N 1
ATOM 823 C CA . GLN A 1 101 ? 13.653 23.823 -18.832 1.00 92.81 101 GLN A CA 1
ATOM 824 C C . GLN A 1 101 ? 15.150 23.495 -18.794 1.00 92.81 101 GLN A C 1
ATOM 826 O O . GLN A 1 101 ? 15.560 22.340 -18.756 1.00 92.81 101 GLN A O 1
ATOM 831 N N . THR A 1 102 ? 15.993 24.529 -18.780 1.00 90.81 102 THR A N 1
ATOM 832 C CA . THR A 1 102 ? 17.460 24.371 -18.814 1.00 90.81 102 THR A CA 1
ATOM 833 C C . THR A 1 102 ? 18.078 24.060 -17.450 1.00 90.81 102 THR A C 1
ATOM 835 O O . THR A 1 102 ? 19.150 23.465 -17.388 1.00 90.81 102 THR A O 1
ATOM 838 N N . ASP A 1 103 ? 17.411 24.449 -16.361 1.00 94.00 103 ASP A N 1
ATOM 839 C CA . ASP A 1 103 ? 17.817 24.143 -14.984 1.00 94.00 103 ASP A CA 1
ATOM 840 C C . ASP A 1 103 ? 16.585 23.758 -14.141 1.00 94.00 103 ASP A C 1
ATOM 842 O O . ASP A 1 103 ? 16.016 24.595 -13.424 1.00 94.00 103 ASP A O 1
ATOM 846 N N . PRO A 1 104 ? 16.093 22.511 -14.255 1.00 90.31 104 PRO A N 1
ATOM 847 C CA . PRO A 1 104 ? 14.913 22.054 -13.516 1.00 90.31 104 PRO A CA 1
ATOM 848 C C . PRO A 1 104 ? 15.151 22.035 -12.003 1.00 90.31 104 PRO A C 1
ATOM 850 O O . PRO A 1 104 ? 14.216 22.195 -11.215 1.00 90.31 104 PRO A O 1
ATOM 853 N N . VAL A 1 105 ? 16.410 21.915 -11.569 1.00 92.50 105 VAL A N 1
ATOM 854 C CA . VAL A 1 105 ? 16.782 21.934 -10.154 1.00 92.50 105 VAL A CA 1
ATOM 855 C C . VAL A 1 105 ? 16.596 23.329 -9.565 1.00 92.50 105 VAL A C 1
ATOM 857 O O . VAL A 1 105 ? 16.047 23.443 -8.471 1.00 92.50 105 VAL A O 1
ATOM 860 N N . ALA A 1 106 ? 17.021 24.393 -10.241 1.00 94.69 106 ALA A N 1
ATOM 861 C CA . ALA A 1 106 ? 16.778 25.748 -9.755 1.00 94.69 106 ALA A CA 1
ATOM 862 C C . ALA A 1 106 ? 15.284 26.105 -9.790 1.00 94.69 106 ALA A C 1
ATOM 864 O O . ALA A 1 106 ? 14.771 26.629 -8.801 1.00 94.69 106 ALA A O 1
ATOM 865 N N . ALA A 1 107 ? 14.577 25.766 -10.873 1.00 93.94 107 ALA A N 1
ATOM 866 C CA . ALA A 1 107 ? 13.160 26.101 -11.044 1.00 93.94 107 ALA A CA 1
ATOM 867 C C . ALA A 1 107 ? 12.225 25.399 -10.045 1.00 93.94 107 ALA A C 1
ATOM 869 O O . ALA A 1 107 ? 11.244 25.990 -9.603 1.00 93.94 107 ALA A O 1
ATOM 870 N N . SER A 1 108 ? 12.541 24.168 -9.638 1.00 95.31 108 SER A N 1
ATOM 871 C CA . SER A 1 108 ? 11.747 23.411 -8.657 1.00 95.31 108 SER A CA 1
ATOM 872 C C . SER A 1 108 ? 12.115 23.696 -7.194 1.00 95.31 108 SER A C 1
ATOM 874 O O . SER A 1 108 ? 11.538 23.087 -6.293 1.00 95.31 108 SER A O 1
ATOM 876 N N . ARG A 1 109 ? 13.067 24.601 -6.909 1.00 96.25 109 ARG A N 1
ATOM 877 C CA . ARG A 1 109 ? 13.604 24.821 -5.551 1.00 96.25 109 ARG A CA 1
ATOM 878 C C . ARG A 1 109 ? 12.520 25.131 -4.517 1.00 96.25 109 ARG A C 1
ATOM 880 O O . ARG A 1 109 ? 12.478 24.464 -3.485 1.00 96.25 109 ARG A O 1
ATOM 887 N N . ASP A 1 110 ? 11.655 26.099 -4.801 1.00 96.31 110 ASP A N 1
ATOM 888 C CA . ASP A 1 110 ? 10.621 26.536 -3.856 1.00 96.31 110 ASP A CA 1
ATOM 889 C C . ASP A 1 110 ? 9.525 25.477 -3.676 1.00 96.31 110 ASP A C 1
ATOM 891 O O . ASP A 1 110 ? 9.030 25.287 -2.566 1.00 96.31 110 ASP A O 1
ATOM 895 N N . LEU A 1 111 ? 9.178 24.750 -4.746 1.00 95.62 111 LEU A N 1
ATOM 896 C CA . LEU A 1 111 ? 8.227 23.635 -4.686 1.00 95.62 111 LEU A CA 1
ATOM 897 C C . LEU A 1 111 ? 8.764 22.485 -3.834 1.00 95.62 111 LEU A C 1
ATOM 899 O O . LEU A 1 111 ? 8.033 21.959 -3.003 1.00 95.62 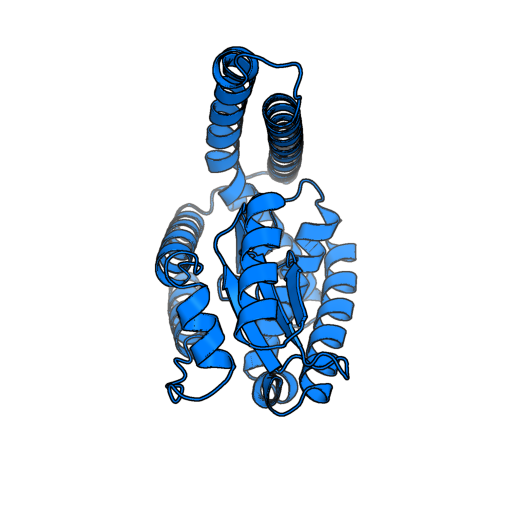111 LEU A O 1
ATOM 903 N N . ARG A 1 112 ? 10.045 22.125 -3.981 1.00 96.00 112 ARG A N 1
ATOM 904 C CA . ARG A 1 112 ? 10.677 21.098 -3.137 1.00 96.00 112 ARG A CA 1
ATOM 905 C C . ARG A 1 112 ? 10.731 21.521 -1.670 1.00 96.00 112 ARG A C 1
ATOM 907 O O . ARG A 1 112 ? 10.403 20.720 -0.806 1.00 96.00 112 ARG A O 1
ATOM 914 N N . ALA A 1 113 ? 11.041 22.787 -1.384 1.00 96.62 113 ALA A N 1
ATOM 915 C CA . ALA A 1 113 ? 11.020 23.295 -0.011 1.00 96.62 113 ALA A CA 1
ATOM 916 C C . ALA A 1 113 ? 9.611 23.236 0.616 1.00 96.62 113 ALA A C 1
ATOM 918 O O . ALA A 1 113 ? 9.468 22.895 1.790 1.00 96.62 113 ALA A O 1
ATOM 919 N N . GLN A 1 114 ? 8.561 23.538 -0.156 1.00 96.88 114 GLN A N 1
ATOM 920 C CA . GLN A 1 114 ? 7.171 23.385 0.292 1.00 96.88 114 GLN A CA 1
ATOM 921 C C . GLN A 1 114 ? 6.780 21.913 0.465 1.00 96.88 114 GLN A C 1
ATOM 923 O O . GLN A 1 114 ? 6.117 21.569 1.442 1.00 96.88 114 GLN A O 1
ATOM 928 N N . LEU A 1 115 ? 7.229 21.038 -0.438 1.00 95.62 115 LEU A N 1
ATOM 929 C CA . LEU A 1 115 ? 7.020 19.597 -0.342 1.00 95.62 115 LEU A CA 1
ATOM 930 C C . LEU A 1 115 ? 7.606 19.037 0.960 1.00 95.62 115 LEU A C 1
ATOM 932 O O . LEU A 1 115 ? 6.912 18.301 1.661 1.00 95.62 115 LEU A O 1
ATOM 936 N N . ASP A 1 116 ? 8.828 19.435 1.321 1.00 95.81 116 ASP A N 1
ATOM 937 C CA . ASP A 1 116 ? 9.485 19.018 2.565 1.00 95.81 116 ASP A CA 1
ATOM 938 C C . ASP A 1 116 ? 8.698 19.477 3.805 1.00 95.81 116 ASP A C 1
ATOM 940 O O . ASP A 1 116 ? 8.497 18.709 4.749 1.00 95.81 116 ASP A O 1
ATOM 944 N N . GLN A 1 117 ? 8.181 20.712 3.794 1.00 96.50 117 GLN A N 1
ATOM 945 C CA . GLN A 1 117 ? 7.335 21.231 4.875 1.00 96.50 117 GLN A CA 1
ATOM 946 C C . GLN A 1 117 ? 6.013 20.465 4.998 1.00 96.50 117 GLN A C 1
ATOM 948 O O . GLN A 1 117 ? 5.604 20.108 6.106 1.00 96.50 117 GLN A O 1
ATOM 953 N N . THR A 1 118 ? 5.345 20.191 3.874 1.00 97.12 118 THR A N 1
ATOM 954 C CA . THR A 1 118 ? 4.112 19.396 3.855 1.00 97.12 118 THR A CA 1
ATOM 955 C C . THR A 1 118 ? 4.373 17.969 4.324 1.00 97.12 118 THR A C 1
ATOM 957 O O . THR A 1 118 ? 3.572 17.440 5.093 1.00 97.12 118 THR A O 1
ATOM 960 N N . ARG A 1 119 ? 5.508 17.364 3.957 1.00 95.19 119 ARG A N 1
ATOM 961 C CA . ARG A 1 119 ? 5.881 16.026 4.424 1.00 95.19 119 ARG A CA 1
ATOM 962 C C . ARG A 1 119 ? 6.082 15.987 5.936 1.00 95.19 119 ARG A C 1
ATOM 964 O O . ARG A 1 119 ? 5.444 15.186 6.606 1.00 95.19 119 ARG A O 1
ATOM 971 N N . ALA A 1 120 ? 6.808 16.952 6.497 1.00 95.88 120 ALA A N 1
ATOM 972 C CA . ALA A 1 120 ? 6.966 17.070 7.947 1.00 95.88 120 ALA A CA 1
ATOM 973 C C . ALA A 1 120 ? 5.633 17.300 8.694 1.00 95.88 120 ALA A C 1
ATOM 975 O O . ALA A 1 120 ? 5.509 16.971 9.879 1.00 95.88 120 ALA A O 1
ATOM 976 N N . ARG A 1 121 ? 4.625 17.897 8.037 1.00 96.12 121 ARG A N 1
ATOM 977 C CA . ARG A 1 121 ? 3.264 18.008 8.589 1.00 96.12 121 ARG A CA 1
ATOM 978 C C . ARG A 1 121 ? 2.524 16.673 8.515 1.00 96.12 121 ARG A C 1
ATOM 980 O O . ARG A 1 121 ? 1.904 16.296 9.509 1.00 96.12 121 ARG A O 1
ATOM 987 N N . LEU A 1 122 ? 2.610 15.971 7.386 1.00 95.94 122 LEU A N 1
ATOM 988 C CA . LEU A 1 122 ? 2.033 14.639 7.202 1.00 95.94 122 LEU A CA 1
ATOM 989 C C . LEU A 1 122 ? 2.588 13.644 8.220 1.00 95.94 122 LEU A C 1
ATOM 991 O O . LEU A 1 122 ? 1.789 12.983 8.869 1.00 95.94 122 LEU A O 1
ATOM 995 N N . ASP A 1 123 ? 3.898 13.632 8.471 1.00 93.19 123 ASP A N 1
ATOM 996 C CA . ASP A 1 123 ? 4.535 12.727 9.442 1.00 93.19 123 ASP A CA 1
ATOM 997 C C . ASP A 1 123 ? 3.940 12.856 10.859 1.00 93.19 123 ASP A C 1
ATOM 999 O O . ASP A 1 123 ? 3.909 11.897 11.629 1.00 93.19 123 ASP A O 1
ATOM 1003 N N . LYS A 1 124 ? 3.420 14.041 11.210 1.00 92.75 124 LYS A N 1
ATOM 1004 C CA . LYS A 1 124 ? 2.748 14.293 12.497 1.00 92.75 124 LYS A CA 1
ATOM 1005 C C . LYS A 1 124 ? 1.277 13.890 12.488 1.00 92.75 124 LYS A C 1
ATOM 1007 O O . LYS A 1 124 ? 0.760 13.442 13.506 1.00 92.75 124 LYS A O 1
ATOM 1012 N N . LEU A 1 125 ? 0.586 14.105 11.369 1.00 94.94 125 LEU A N 1
ATOM 1013 C CA . LEU A 1 125 ? -0.848 13.834 11.241 1.00 94.94 125 LEU A CA 1
ATOM 1014 C C . LEU A 1 125 ? -1.133 12.357 10.964 1.00 94.94 125 LEU A C 1
ATOM 1016 O O . LEU A 1 125 ? -2.134 11.830 11.443 1.00 94.94 125 LEU A O 1
ATOM 1020 N N . GLN A 1 126 ? -0.258 11.693 10.210 1.00 95.12 126 GLN A N 1
ATOM 1021 C CA . GLN A 1 126 ? -0.473 10.349 9.695 1.00 95.12 126 GLN A CA 1
ATOM 1022 C C . GLN A 1 126 ? -0.743 9.330 10.800 1.00 95.12 126 GLN A C 1
ATOM 1024 O O . GLN A 1 126 ? -1.738 8.615 10.682 1.00 95.12 126 GLN A O 1
ATOM 1029 N N . PRO A 1 127 ? 0.030 9.276 11.906 1.00 93.69 127 PRO A N 1
ATOM 1030 C CA . PRO A 1 127 ? -0.233 8.280 12.932 1.00 93.69 127 PRO A CA 1
ATOM 1031 C C . PRO A 1 127 ? -1.620 8.414 13.571 1.00 93.69 127 PRO A C 1
ATOM 1033 O O . PRO A 1 127 ? -2.254 7.416 13.911 1.00 93.69 127 PRO A O 1
ATOM 1036 N N . LEU A 1 128 ? -2.100 9.653 13.706 1.00 93.75 128 LEU A N 1
ATOM 1037 C CA . LEU A 1 128 ? -3.414 9.960 14.260 1.00 93.75 128 LEU A CA 1
ATOM 1038 C C . LEU A 1 128 ? -4.522 9.637 13.255 1.00 93.75 128 LEU A C 1
ATOM 1040 O O . LEU A 1 128 ? -5.518 9.024 13.627 1.00 93.75 128 LEU A O 1
ATOM 1044 N N . ALA A 1 129 ? -4.343 10.015 11.987 1.00 95.38 129 ALA A N 1
ATOM 1045 C CA . ALA A 1 129 ? -5.300 9.726 10.924 1.00 95.38 129 ALA A CA 1
ATOM 1046 C C . ALA A 1 129 ? -5.472 8.211 10.717 1.00 95.38 129 ALA A C 1
ATOM 1048 O O . ALA A 1 129 ? -6.601 7.727 10.721 1.00 95.38 129 ALA A O 1
ATOM 1049 N N . GLU A 1 130 ? -4.372 7.455 10.631 1.00 95.62 130 GLU A N 1
ATOM 1050 C CA . GLU A 1 130 ? -4.397 5.988 10.565 1.00 95.62 130 GLU A CA 1
ATOM 1051 C C . GLU A 1 130 ? -5.108 5.385 11.779 1.00 95.62 130 GLU A C 1
ATOM 1053 O O . GLU A 1 130 ? -5.990 4.548 11.614 1.00 95.62 130 GLU A O 1
ATOM 1058 N N . GLY A 1 131 ? -4.773 5.830 12.996 1.00 93.69 131 GLY A N 1
ATOM 1059 C CA . GLY A 1 131 ? -5.408 5.343 14.221 1.00 93.69 131 GLY A CA 1
ATOM 1060 C C . GLY A 1 131 ? -6.922 5.575 14.240 1.00 93.69 131 GLY A C 1
ATOM 1061 O O . GLY A 1 131 ? -7.681 4.669 14.576 1.00 93.69 131 GLY A O 1
ATOM 1062 N N . ILE A 1 132 ? -7.374 6.761 13.818 1.00 94.62 132 ILE A N 1
ATOM 1063 C CA . ILE A 1 132 ? -8.801 7.097 13.740 1.00 94.62 132 ILE A CA 1
ATOM 1064 C C . ILE A 1 132 ? -9.522 6.205 12.723 1.00 94.62 132 ILE A C 1
ATOM 1066 O O . ILE A 1 132 ? -10.576 5.663 13.053 1.00 94.62 132 ILE A O 1
ATOM 1070 N N . LEU A 1 133 ? -8.956 6.031 11.526 1.00 95.44 133 LEU A N 1
ATOM 1071 C CA . LEU A 1 133 ? -9.543 5.200 10.469 1.00 95.44 133 LEU A CA 1
ATOM 1072 C C . LEU A 1 133 ? -9.581 3.720 10.862 1.00 95.44 133 LEU A C 1
ATOM 1074 O O . LEU A 1 133 ? -10.597 3.056 10.679 1.00 95.44 133 LEU A O 1
ATOM 1078 N N . GLN A 1 134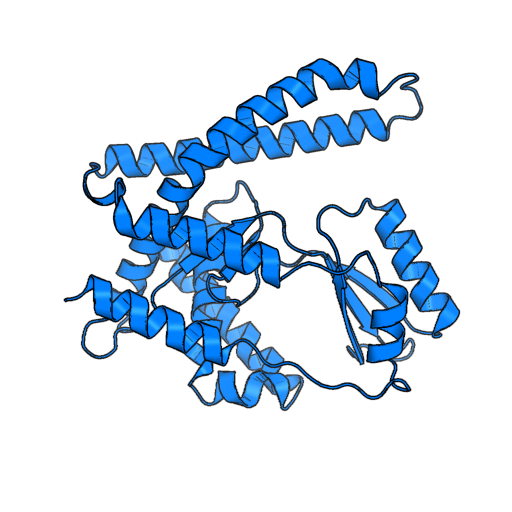 ? -8.502 3.212 11.461 1.00 95.12 134 GLN A N 1
ATOM 1079 C CA . GLN A 1 134 ? -8.442 1.863 12.020 1.00 95.12 134 GLN A CA 1
ATOM 1080 C C . GLN A 1 134 ? -9.544 1.647 13.066 1.00 95.12 134 GLN A C 1
ATOM 1082 O O . GLN A 1 134 ? -10.231 0.633 13.033 1.00 95.12 134 GLN A O 1
ATOM 1087 N N . GLU A 1 135 ? -9.764 2.597 13.975 1.00 93.75 135 GLU A N 1
ATOM 1088 C CA . GLU A 1 135 ? -10.835 2.496 14.975 1.00 93.75 135 GLU A CA 1
ATOM 1089 C C . GLU A 1 135 ? -12.235 2.522 14.344 1.00 93.75 135 GLU A C 1
ATOM 1091 O O . GLU A 1 135 ? -13.099 1.757 14.768 1.00 93.75 135 GLU A O 1
ATOM 1096 N N . GLN A 1 136 ? -12.457 3.346 13.314 1.00 95.19 136 GLN A N 1
ATOM 1097 C CA . GLN A 1 136 ? -13.732 3.386 12.585 1.00 95.19 136 GLN A CA 1
ATOM 1098 C C . GLN A 1 136 ? -14.023 2.058 11.882 1.00 95.19 136 GLN A C 1
ATOM 1100 O O . GLN A 1 136 ? -15.094 1.486 12.073 1.00 95.19 136 GLN A O 1
ATOM 1105 N N . ILE A 1 137 ? -13.052 1.524 11.137 1.00 96.38 137 ILE A N 1
ATOM 1106 C CA . ILE A 1 137 ? -13.199 0.222 10.481 1.00 96.38 137 ILE A CA 1
ATOM 1107 C C . ILE A 1 137 ? -13.379 -0.880 11.533 1.00 96.38 137 ILE A C 1
ATOM 1109 O O . ILE A 1 137 ? -14.244 -1.735 11.386 1.00 96.38 137 ILE A O 1
ATOM 1113 N N . SER A 1 138 ? -12.622 -0.850 12.635 1.00 95.19 138 SER A N 1
ATOM 1114 C CA . SER A 1 138 ? -12.768 -1.832 13.715 1.00 95.19 138 SER A CA 1
ATOM 1115 C C . SER A 1 138 ? -14.164 -1.824 14.340 1.00 95.19 138 SER A C 1
ATOM 1117 O O . SER A 1 138 ? -14.634 -2.887 14.751 1.00 95.19 138 SER A O 1
ATOM 1119 N N . ALA A 1 139 ? -14.805 -0.657 14.458 1.00 94.81 139 ALA A N 1
ATOM 1120 C CA . ALA A 1 139 ? -16.162 -0.547 14.985 1.00 94.81 139 ALA A CA 1
ATOM 1121 C C . ALA A 1 139 ? -17.164 -1.229 14.045 1.00 94.81 139 ALA A C 1
ATOM 1123 O O . ALA A 1 139 ? -17.902 -2.105 14.487 1.00 94.81 139 ALA A O 1
ATOM 1124 N N . ILE A 1 140 ? -17.089 -0.929 12.746 1.00 96.81 140 ILE A N 1
ATOM 1125 C CA . ILE A 1 140 ? -17.942 -1.540 11.716 1.00 96.81 140 ILE A CA 1
ATOM 1126 C C . ILE A 1 140 ? -17.747 -3.059 11.682 1.00 96.81 140 ILE A C 1
ATOM 1128 O O . ILE A 1 140 ? -18.703 -3.817 11.789 1.00 96.81 140 ILE A O 1
ATOM 1132 N N . LEU A 1 141 ? -16.499 -3.534 11.647 1.00 96.50 141 LEU A N 1
ATOM 1133 C CA . LEU A 1 141 ? -16.196 -4.969 11.680 1.00 96.50 141 LEU A CA 1
ATOM 1134 C C . LEU A 1 141 ? -16.744 -5.666 12.933 1.00 96.50 141 LEU A C 1
ATOM 1136 O O . LEU A 1 141 ? -17.103 -6.845 12.895 1.00 96.50 141 LEU A O 1
ATOM 1140 N N . THR A 1 142 ? -16.796 -4.951 14.056 1.00 95.38 142 THR A N 1
ATOM 1141 C CA . THR A 1 142 ? -17.366 -5.477 15.297 1.00 95.38 142 THR A CA 1
ATOM 1142 C C . THR A 1 142 ? -18.881 -5.611 15.202 1.00 95.38 142 THR A C 1
ATOM 1144 O O . THR A 1 142 ? -19.415 -6.644 15.608 1.00 95.38 142 THR A O 1
ATOM 1147 N N . GLU A 1 143 ? -19.554 -4.605 14.646 1.00 95.38 143 GLU A N 1
ATOM 1148 C CA . GLU A 1 143 ? -21.002 -4.602 14.407 1.00 95.38 143 GLU A CA 1
ATOM 1149 C C . GLU A 1 143 ? -21.419 -5.695 13.412 1.00 95.38 143 GLU A C 1
ATOM 1151 O O . GLU A 1 143 ? -22.393 -6.405 13.656 1.00 95.38 143 GLU A O 1
ATOM 1156 N N . GLU A 1 144 ? -20.613 -5.922 12.373 1.00 95.69 144 GLU A N 1
ATOM 1157 C CA . GLU A 1 144 ? -20.785 -6.987 11.372 1.00 95.69 144 GLU A CA 1
ATOM 1158 C C . GLU A 1 144 ? -20.453 -8.400 11.905 1.00 95.69 144 GLU A C 1
ATOM 1160 O O . GLU A 1 144 ? -20.553 -9.399 11.191 1.00 95.69 144 GLU A O 1
ATOM 1165 N N . GLY A 1 145 ? -20.057 -8.526 13.177 1.00 94.88 145 GLY A N 1
ATOM 1166 C CA . GLY A 1 145 ? -19.886 -9.820 13.841 1.00 94.88 145 GLY A CA 1
ATOM 1167 C C . GLY A 1 145 ? -18.545 -10.516 13.589 1.00 94.88 145 GLY A C 1
ATOM 1168 O O . GLY A 1 145 ? -18.415 -11.706 13.876 1.00 94.88 145 GLY A O 1
ATOM 1169 N N . PHE A 1 146 ? -17.512 -9.801 13.130 1.00 94.62 146 PHE A N 1
ATOM 1170 C CA . PHE A 1 146 ? -16.175 -10.374 12.902 1.00 94.62 146 PHE A CA 1
ATOM 1171 C C . PHE A 1 146 ? -15.342 -10.576 14.178 1.00 94.62 146 PHE A C 1
ATOM 1173 O O . PHE A 1 146 ? -14.173 -10.972 14.114 1.00 94.62 146 PHE A O 1
ATOM 1180 N N . THR A 1 147 ? -15.923 -10.345 15.358 1.00 92.69 147 THR A N 1
ATOM 1181 C CA . THR A 1 147 ? -15.221 -10.572 16.623 1.00 92.69 147 THR A CA 1
ATOM 1182 C C . THR A 1 147 ? -15.174 -12.047 17.011 1.00 92.69 147 THR A C 1
ATOM 1184 O O . THR A 1 147 ? -16.113 -12.814 16.829 1.00 92.69 147 THR A O 1
ATOM 1187 N N . THR A 1 148 ? -14.057 -12.454 17.605 1.00 86.88 148 THR A N 1
ATOM 1188 C CA . THR A 1 148 ? -13.873 -13.757 18.246 1.00 86.88 148 THR A CA 1
ATOM 1189 C C . THR A 1 148 ? -13.592 -13.518 19.724 1.00 86.88 148 THR A C 1
ATOM 1191 O O . THR A 1 148 ? -12.649 -12.815 20.078 1.00 86.88 148 THR A O 1
ATOM 1194 N N . GLY A 1 149 ? -14.441 -14.053 20.608 1.00 85.62 149 GLY A N 1
ATOM 1195 C CA . GLY A 1 149 ? -14.321 -13.806 22.052 1.00 85.62 149 GLY A CA 1
ATOM 1196 C C . GLY A 1 149 ? -14.465 -12.326 22.441 1.00 85.62 149 GLY A C 1
ATOM 1197 O O . GLY A 1 149 ? -13.869 -11.893 23.424 1.00 85.62 149 GLY A O 1
ATOM 1198 N N . GLY A 1 150 ? -15.213 -11.544 21.652 1.00 85.50 150 GLY A N 1
ATOM 1199 C CA . GLY A 1 150 ? -15.411 -10.106 21.862 1.00 85.50 150 GLY A CA 1
ATOM 1200 C C . GLY A 1 150 ? -14.249 -9.219 21.404 1.00 85.50 150 GLY A C 1
ATOM 1201 O O . GLY A 1 150 ? -14.236 -8.036 21.730 1.00 85.50 150 GLY A O 1
ATOM 1202 N N . GLN A 1 151 ? -13.270 -9.763 20.672 1.00 85.62 151 GLN A N 1
ATOM 1203 C CA . GLN A 1 151 ? -12.155 -9.004 20.096 1.00 85.62 151 GLN A CA 1
ATOM 1204 C C . GLN A 1 151 ? -12.059 -9.222 18.587 1.00 85.62 151 GLN A C 1
ATOM 1206 O O . GLN A 1 151 ? -12.341 -10.314 18.095 1.00 85.62 151 GLN A O 1
ATOM 1211 N N . LEU A 1 152 ? -11.629 -8.200 17.852 1.00 89.44 152 LEU A N 1
ATOM 1212 C CA . LEU A 1 152 ? -11.315 -8.328 16.432 1.00 89.44 152 LEU A CA 1
ATOM 1213 C C . LEU A 1 152 ? -9.970 -9.055 16.272 1.00 89.44 152 LEU A C 1
ATOM 1215 O O . LEU A 1 152 ? -8.954 -8.579 16.780 1.00 89.44 152 LEU A O 1
ATOM 1219 N N . LEU A 1 153 ? -9.973 -10.216 15.607 1.00 88.81 153 LEU A N 1
ATOM 1220 C CA . LEU A 1 153 ? -8.787 -11.059 15.429 1.00 88.81 153 LEU A CA 1
ATOM 1221 C C . LEU A 1 153 ? -8.568 -11.413 13.943 1.00 88.81 153 LEU A C 1
ATOM 1223 O O . LEU A 1 153 ? -9.373 -12.168 13.389 1.00 88.81 153 LEU A O 1
ATOM 1227 N N . PRO A 1 154 ? -7.474 -10.937 13.316 1.00 89.56 154 PRO A N 1
ATOM 1228 C CA . PRO A 1 154 ? -6.463 -10.043 13.892 1.00 89.56 154 PRO A CA 1
ATOM 1229 C C . PRO A 1 154 ? -7.011 -8.615 14.094 1.00 89.56 154 PRO A C 1
ATOM 1231 O O . PRO A 1 154 ? -7.998 -8.251 13.451 1.00 89.56 154 PRO A O 1
ATOM 1234 N N . PRO A 1 155 ? -6.399 -7.787 14.961 1.00 91.19 155 PRO A N 1
ATOM 1235 C CA . PRO A 1 155 ? -6.731 -6.367 15.023 1.00 91.19 155 PRO A CA 1
ATOM 1236 C C . PRO A 1 155 ? -6.535 -5.707 13.654 1.00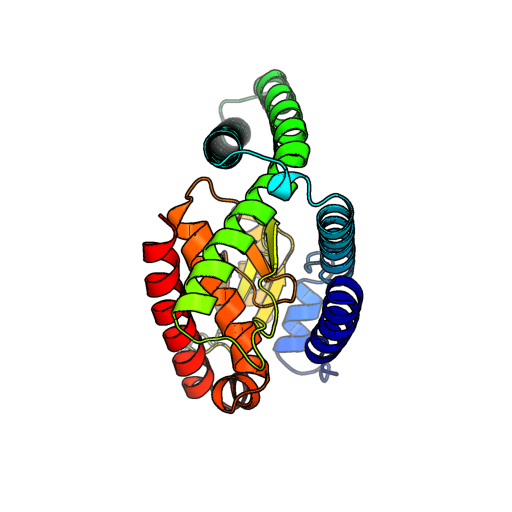 91.19 155 PRO A C 1
ATOM 1238 O O . PRO A 1 155 ? -5.751 -6.178 12.831 1.00 91.19 155 PRO A O 1
ATOM 1241 N N . ILE A 1 156 ? -7.229 -4.606 13.390 1.00 92.50 156 ILE A N 1
ATOM 1242 C CA . ILE A 1 156 ? -6.930 -3.836 12.186 1.00 92.50 156 ILE A CA 1
ATOM 1243 C C . ILE A 1 156 ? -5.673 -2.996 12.392 1.00 92.50 156 ILE A C 1
ATOM 1245 O O . ILE A 1 156 ? -5.519 -2.302 13.398 1.00 92.50 156 ILE A O 1
ATOM 1249 N N . SER A 1 157 ? -4.761 -3.078 11.429 1.00 93.06 157 SER A N 1
ATOM 1250 C CA . SER A 1 157 ? -3.522 -2.316 11.431 1.00 93.06 157 SER A CA 1
ATOM 1251 C C . SER A 1 157 ? -3.030 -2.142 10.003 1.00 93.06 157 SER A C 1
ATOM 1253 O O . SER A 1 157 ? -2.778 -3.127 9.308 1.00 93.06 157 SER A O 1
ATOM 1255 N N . PHE A 1 158 ? -2.878 -0.897 9.571 1.00 94.00 158 PHE A N 1
ATOM 1256 C CA . PHE A 1 158 ? -2.325 -0.572 8.264 1.00 94.00 158 PHE A CA 1
ATOM 1257 C C . PHE A 1 158 ? -1.461 0.680 8.337 1.00 94.00 158 PHE A C 1
ATOM 1259 O O . PHE A 1 158 ? -1.620 1.500 9.239 1.00 94.00 158 PHE A O 1
ATOM 1266 N N . HIS A 1 159 ? -0.541 0.827 7.395 1.00 94.94 159 HIS A N 1
ATOM 1267 C CA . HIS A 1 159 ? 0.337 1.978 7.289 1.00 94.94 159 HIS A CA 1
ATOM 1268 C C . HIS A 1 159 ? 0.302 2.538 5.866 1.00 94.94 159 HIS A C 1
ATOM 1270 O O . HIS A 1 159 ? 0.530 1.812 4.894 1.00 94.94 159 HIS A O 1
ATOM 1276 N N . ILE A 1 160 ? -0.007 3.828 5.750 1.00 94.94 160 ILE A N 1
ATOM 1277 C CA . ILE A 1 160 ? -0.085 4.526 4.469 1.00 94.94 160 ILE A CA 1
ATOM 1278 C C . ILE A 1 160 ? 1.335 4.887 4.036 1.00 94.94 160 ILE A C 1
ATOM 1280 O O . ILE A 1 160 ? 2.050 5.589 4.747 1.00 94.94 160 ILE A O 1
ATOM 1284 N N . SER A 1 161 ? 1.775 4.398 2.882 1.00 90.81 161 SER A N 1
ATOM 1285 C CA . SER A 1 161 ? 3.135 4.648 2.400 1.00 90.81 161 SER A CA 1
ATOM 1286 C C . SER A 1 161 ? 3.237 4.538 0.881 1.00 90.81 161 SER A C 1
ATOM 1288 O O . SER A 1 161 ? 2.319 4.071 0.203 1.00 90.81 161 SER A O 1
ATOM 1290 N N . ALA A 1 162 ? 4.369 4.980 0.332 1.00 88.44 162 ALA A N 1
ATOM 1291 C CA . ALA A 1 162 ? 4.715 4.684 -1.049 1.00 88.44 162 ALA A CA 1
ATOM 1292 C C . ALA A 1 162 ? 4.900 3.167 -1.211 1.00 88.44 162 ALA A C 1
ATOM 1294 O O . ALA A 1 162 ? 5.714 2.561 -0.512 1.00 88.44 162 ALA A O 1
ATOM 1295 N N . LEU A 1 163 ? 4.138 2.566 -2.124 1.00 88.31 163 LEU A N 1
ATOM 1296 C CA . LEU A 1 163 ? 4.160 1.123 -2.344 1.00 88.31 163 LEU A CA 1
ATOM 1297 C C . LEU A 1 163 ? 5.199 0.717 -3.391 1.00 88.31 163 LEU A C 1
ATOM 1299 O O . LEU A 1 163 ? 5.477 1.499 -4.309 1.00 88.31 163 LEU A O 1
ATOM 1303 N N . PRO A 1 164 ? 5.757 -0.502 -3.276 1.00 88.69 164 PRO A N 1
ATOM 1304 C CA . PRO A 1 164 ? 6.616 -1.053 -4.310 1.00 88.69 164 PRO A CA 1
ATOM 1305 C C . PRO A 1 164 ? 5.899 -1.143 -5.657 1.00 88.69 164 PRO A C 1
ATOM 1307 O O . PRO A 1 164 ? 4.685 -1.347 -5.732 1.00 88.69 164 PRO A O 1
ATOM 1310 N N . GLY A 1 165 ? 6.680 -1.055 -6.732 1.00 90.69 165 GLY A N 1
ATOM 1311 C CA . GLY A 1 165 ? 6.208 -1.473 -8.046 1.00 90.69 165 GLY A CA 1
ATOM 1312 C C . GLY A 1 165 ? 6.080 -2.994 -8.095 1.00 90.69 165 GLY A C 1
ATOM 1313 O O . GLY A 1 165 ? 6.958 -3.713 -7.619 1.00 90.69 165 GLY A O 1
ATOM 1314 N N . TYR A 1 166 ? 5.007 -3.495 -8.695 1.00 91.50 166 TYR A N 1
ATOM 1315 C CA . TYR A 1 166 ? 4.783 -4.918 -8.894 1.00 91.50 166 TYR A CA 1
ATOM 1316 C C . TYR A 1 166 ? 5.187 -5.310 -10.310 1.00 91.50 166 TYR A C 1
ATOM 1318 O O . TYR A 1 166 ? 4.432 -5.131 -11.265 1.00 91.50 166 TYR A O 1
ATOM 1326 N N . LEU A 1 167 ? 6.407 -5.834 -10.442 1.00 95.12 167 LEU A N 1
ATOM 1327 C CA . LEU A 1 167 ? 6.886 -6.425 -11.682 1.00 95.12 167 LEU A CA 1
ATOM 1328 C C . LEU A 1 167 ? 6.188 -7.769 -11.889 1.00 95.12 167 LEU A C 1
ATOM 1330 O O . LEU A 1 167 ? 6.354 -8.687 -11.088 1.00 95.12 167 LEU A O 1
ATOM 1334 N N . ILE A 1 168 ? 5.473 -7.900 -12.998 1.00 94.00 168 ILE A N 1
ATOM 1335 C CA . ILE A 1 168 ? 4.793 -9.113 -13.442 1.00 94.00 168 ILE A CA 1
ATOM 1336 C C . ILE A 1 168 ? 5.496 -9.613 -14.696 1.00 94.00 168 ILE A C 1
ATOM 1338 O O . ILE A 1 168 ? 5.741 -8.844 -15.623 1.00 94.00 168 ILE A O 1
ATOM 1342 N N . VAL A 1 169 ? 5.781 -10.913 -14.747 1.00 95.75 169 VAL A N 1
ATOM 1343 C CA . VAL A 1 169 ? 6.354 -11.568 -15.925 1.00 95.75 169 VAL A CA 1
ATOM 1344 C C . VAL A 1 169 ? 5.409 -12.649 -16.435 1.00 95.75 169 VAL A C 1
ATOM 1346 O O . VAL A 1 169 ? 4.920 -13.476 -15.659 1.00 95.75 169 VAL A O 1
ATOM 1349 N N . SER A 1 170 ? 5.179 -12.641 -17.747 1.00 95.38 170 SER A N 1
ATOM 1350 C CA . SER A 1 170 ? 4.265 -13.537 -18.459 1.00 95.38 170 SER A CA 1
ATOM 1351 C C . SER A 1 170 ? 4.927 -14.155 -19.693 1.00 95.38 170 SER A C 1
ATOM 1353 O O . SER A 1 170 ? 5.770 -13.510 -20.324 1.00 95.38 170 SER A O 1
ATOM 1355 N N . PRO A 1 171 ? 4.544 -15.377 -20.105 1.00 95.50 171 PRO A N 1
ATOM 1356 C CA . PRO A 1 171 ? 4.822 -15.864 -21.449 1.00 95.50 171 PRO A CA 1
ATOM 1357 C C . PRO A 1 171 ? 4.268 -14.901 -22.506 1.00 95.50 171 PRO A C 1
ATOM 1359 O O . PRO A 1 171 ? 3.285 -14.199 -22.268 1.00 95.50 171 PRO A O 1
ATOM 1362 N N . ARG A 1 172 ? 4.876 -14.898 -23.696 1.00 94.69 172 ARG A N 1
ATOM 1363 C CA . ARG A 1 172 ? 4.416 -14.071 -24.825 1.00 94.69 172 ARG A CA 1
ATOM 1364 C C . ARG A 1 172 ? 3.186 -14.641 -25.538 1.00 94.69 172 ARG A C 1
ATOM 1366 O O . ARG A 1 172 ? 2.526 -13.922 -26.278 1.00 94.69 172 ARG A O 1
ATOM 1373 N N . ASP A 1 173 ? 2.907 -15.930 -25.360 1.00 96.50 173 ASP A N 1
ATOM 1374 C CA . ASP A 1 173 ? 1.885 -16.678 -26.098 1.00 96.50 173 ASP A CA 1
ATOM 1375 C C . ASP A 1 173 ? 0.560 -16.845 -25.338 1.00 96.50 173 ASP A C 1
ATOM 1377 O O . ASP A 1 173 ? -0.438 -17.260 -25.926 1.00 96.50 173 ASP A O 1
ATOM 1381 N N . ARG A 1 174 ? 0.525 -16.515 -24.043 1.00 93.75 174 ARG A N 1
ATOM 1382 C CA . ARG A 1 174 ? -0.675 -16.574 -23.200 1.00 93.75 174 ARG A CA 1
ATOM 1383 C C . ARG A 1 174 ? -0.551 -15.648 -21.995 1.00 93.75 174 ARG A C 1
ATOM 1385 O O . ARG A 1 174 ? 0.551 -15.342 -21.553 1.00 93.75 174 ARG A O 1
ATOM 1392 N N . ILE A 1 175 ? -1.693 -15.260 -21.433 1.00 89.56 175 ILE A N 1
ATOM 1393 C CA . ILE A 1 175 ? -1.758 -14.447 -20.215 1.00 89.56 175 ILE A CA 1
ATOM 1394 C C . ILE A 1 175 ? -1.624 -15.379 -19.012 1.00 89.56 175 ILE A C 1
ATOM 1396 O O . ILE A 1 175 ? -2.577 -16.051 -18.623 1.00 89.56 175 ILE A O 1
ATOM 1400 N N . GLU A 1 176 ? -0.430 -15.437 -18.436 1.00 87.44 176 GLU A N 1
ATOM 1401 C CA . GLU A 1 176 ? -0.149 -16.235 -17.247 1.00 87.44 176 GLU A CA 1
ATOM 1402 C C . GLU A 1 176 ? 1.000 -15.601 -16.468 1.00 87.44 176 GLU A C 1
ATOM 1404 O O . GLU A 1 176 ? 2.058 -15.336 -17.023 1.00 87.44 176 GLU A O 1
ATOM 1409 N N . ARG A 1 177 ? 0.838 -15.395 -15.161 1.00 88.50 177 ARG A N 1
ATOM 1410 C CA . ARG A 1 177 ? 1.934 -14.901 -14.323 1.00 88.50 177 ARG A CA 1
ATOM 1411 C C . ARG A 1 177 ? 2.882 -16.046 -13.971 1.00 88.50 177 ARG A C 1
ATOM 1413 O O . ARG A 1 177 ? 2.552 -16.868 -13.120 1.00 88.50 177 ARG A O 1
ATOM 1420 N N . ILE A 1 178 ? 4.063 -16.059 -14.584 1.00 90.06 178 ILE A N 1
ATOM 1421 C CA . ILE A 1 178 ? 5.098 -17.088 -14.367 1.00 90.06 178 ILE A CA 1
ATOM 1422 C C . ILE A 1 178 ? 6.206 -16.639 -13.410 1.00 90.06 178 ILE A C 1
ATOM 1424 O O . ILE A 1 178 ? 6.903 -17.476 -12.845 1.00 90.06 178 ILE A O 1
ATOM 1428 N N . ALA A 1 179 ? 6.368 -15.330 -13.210 1.00 90.94 179 ALA A N 1
ATOM 1429 C CA . ALA A 1 179 ? 7.241 -14.759 -12.191 1.00 90.94 179 ALA A CA 1
ATOM 1430 C C . ALA A 1 179 ? 6.750 -13.365 -11.785 1.00 90.94 179 ALA A C 1
ATOM 1432 O O . ALA A 1 179 ? 5.936 -12.745 -12.474 1.00 90.94 179 ALA A O 1
ATOM 1433 N N . TYR A 1 180 ? 7.227 -12.891 -10.639 1.00 90.38 180 TYR A N 1
ATOM 1434 C CA . TYR A 1 180 ? 6.987 -11.536 -10.166 1.00 90.38 180 TYR A CA 1
ATOM 1435 C C . TYR A 1 180 ? 8.120 -11.075 -9.254 1.00 90.38 180 TYR A C 1
ATOM 1437 O O . TYR A 1 180 ? 8.788 -11.914 -8.652 1.00 90.38 180 TYR A O 1
ATOM 1445 N N . SER A 1 181 ? 8.280 -9.761 -9.109 1.00 91.12 181 SER A N 1
ATOM 1446 C CA . SER A 1 181 ? 9.114 -9.160 -8.067 1.00 91.12 181 SER A CA 1
ATOM 1447 C C . SER A 1 181 ? 8.526 -7.830 -7.607 1.00 91.12 181 SER A C 1
ATOM 1449 O O . SER A 1 181 ? 7.875 -7.125 -8.372 1.00 91.12 181 SER A O 1
ATOM 1451 N N . MET A 1 182 ? 8.787 -7.474 -6.355 1.00 89.12 182 MET A N 1
ATOM 1452 C CA . MET A 1 182 ? 8.466 -6.159 -5.806 1.00 89.12 182 MET A CA 1
ATOM 1453 C C . MET A 1 182 ? 9.708 -5.277 -5.918 1.00 89.12 182 MET A C 1
ATOM 1455 O O . MET A 1 182 ? 10.761 -5.606 -5.366 1.00 89.12 182 MET A O 1
ATOM 1459 N N . VAL A 1 183 ? 9.602 -4.198 -6.683 1.00 92.38 183 VAL A N 1
ATOM 1460 C CA . VAL A 1 183 ? 10.692 -3.248 -6.929 1.00 92.38 183 VAL A CA 1
ATOM 1461 C C . VAL A 1 183 ? 10.491 -1.973 -6.120 1.00 92.38 183 VAL A C 1
ATOM 1463 O O . VAL A 1 183 ? 9.386 -1.684 -5.664 1.00 92.38 183 VAL A O 1
ATOM 1466 N N . GLU A 1 184 ? 11.570 -1.227 -5.914 1.00 90.38 184 GLU A N 1
ATOM 1467 C CA . GLU A 1 184 ? 11.588 0.026 -5.164 1.00 90.38 184 GLU A CA 1
ATOM 1468 C C . GLU A 1 184 ? 10.461 0.991 -5.596 1.00 90.38 184 GLU A C 1
ATOM 1470 O O . GLU A 1 184 ? 10.091 1.043 -6.776 1.00 90.38 184 GLU A O 1
ATOM 1475 N N . PRO A 1 185 ? 9.866 1.742 -4.652 1.00 89.50 185 PRO A N 1
ATOM 1476 C CA . PRO A 1 185 ? 8.825 2.703 -4.974 1.00 89.50 185 PRO A CA 1
ATOM 1477 C C . PRO A 1 185 ? 9.402 3.864 -5.789 1.00 89.50 185 PRO A C 1
ATOM 1479 O O . PRO A 1 185 ? 10.573 4.215 -5.668 1.00 89.50 185 PRO A O 1
ATOM 1482 N N . GLY A 1 186 ? 8.548 4.525 -6.570 1.00 84.94 186 GLY A N 1
ATOM 1483 C CA . GLY A 1 186 ? 8.915 5.782 -7.228 1.00 84.94 186 GLY A CA 1
ATOM 1484 C C . GLY A 1 186 ? 9.837 5.643 -8.442 1.00 84.94 186 GLY A C 1
ATOM 1485 O O . GLY A 1 186 ? 10.441 6.635 -8.842 1.00 84.94 186 GLY A O 1
ATOM 1486 N N . LEU A 1 187 ? 9.930 4.454 -9.054 1.00 86.38 187 LEU A N 1
ATOM 1487 C CA . LEU A 1 187 ? 10.577 4.305 -10.360 1.00 86.38 187 LEU A CA 1
ATOM 1488 C C . LEU A 1 187 ? 9.940 5.248 -11.389 1.00 86.38 187 LEU A C 1
ATOM 1490 O O . LEU A 1 187 ? 8.714 5.256 -11.559 1.00 86.38 187 LEU A O 1
ATOM 1494 N N . SER A 1 188 ? 10.787 5.994 -12.101 1.00 85.75 188 SER A N 1
ATOM 1495 C CA . SER A 1 188 ? 10.363 6.825 -13.227 1.00 85.75 188 SER A CA 1
ATOM 1496 C C . SER A 1 188 ? 9.786 5.963 -14.357 1.00 85.75 188 SER A C 1
ATOM 1498 O O . SER A 1 188 ? 10.053 4.761 -14.440 1.00 85.75 188 SER A O 1
ATOM 1500 N N . ALA A 1 189 ? 8.998 6.565 -15.252 1.00 84.50 189 ALA A N 1
ATOM 1501 C CA . ALA A 1 189 ? 8.486 5.853 -16.424 1.00 84.50 189 ALA A CA 1
ATOM 1502 C C . ALA A 1 189 ? 9.627 5.264 -17.277 1.00 84.50 189 ALA A C 1
ATOM 1504 O O . ALA A 1 189 ? 9.545 4.113 -17.702 1.00 84.50 189 ALA A O 1
ATOM 1505 N N . ASP A 1 190 ? 10.720 6.013 -17.442 1.00 87.06 190 ASP A N 1
ATOM 1506 C CA . ASP A 1 190 ? 11.898 5.565 -18.188 1.00 87.06 190 ASP A CA 1
ATOM 1507 C C . ASP A 1 190 ? 12.617 4.405 -17.487 1.00 87.06 190 ASP A C 1
ATOM 1509 O O . ASP A 1 190 ? 12.994 3.433 -18.144 1.00 87.06 190 ASP A O 1
ATOM 1513 N N . ASP A 1 191 ? 12.763 4.452 -16.156 1.00 90.69 191 ASP A N 1
ATOM 1514 C CA . ASP A 1 191 ? 13.345 3.346 -15.384 1.00 90.69 191 ASP A CA 1
ATOM 1515 C C . ASP A 1 191 ? 12.495 2.075 -15.484 1.00 90.69 191 ASP A C 1
ATOM 1517 O O . ASP A 1 191 ? 13.048 0.981 -15.639 1.00 90.69 191 ASP A O 1
ATOM 1521 N N . LYS A 1 192 ? 11.161 2.205 -15.424 1.00 92.75 192 LYS A N 1
ATOM 1522 C CA . LYS A 1 192 ? 10.239 1.074 -15.598 1.00 92.75 192 LYS A CA 1
ATOM 1523 C C . LYS A 1 192 ? 10.411 0.442 -16.975 1.00 92.75 192 LYS A C 1
ATOM 1525 O O . LYS A 1 192 ? 10.725 -0.743 -17.053 1.00 92.75 192 LYS A O 1
ATOM 1530 N N . VAL A 1 193 ? 10.328 1.242 -18.042 1.00 94.62 193 VAL A N 1
ATOM 1531 C CA . VAL A 1 193 ? 10.485 0.773 -19.430 1.00 94.62 193 VAL A CA 1
ATOM 1532 C C . VAL A 1 193 ? 11.857 0.141 -19.652 1.00 94.62 193 VAL A C 1
ATOM 1534 O O . VAL A 1 193 ? 11.966 -0.887 -20.326 1.00 94.62 193 VAL A O 1
ATOM 1537 N N . ALA A 1 194 ? 12.917 0.725 -19.089 1.00 94.50 194 ALA A N 1
ATOM 1538 C CA . ALA A 1 194 ? 14.265 0.182 -19.195 1.00 94.50 194 ALA A CA 1
ATOM 1539 C C . ALA A 1 194 ? 14.377 -1.192 -18.516 1.00 94.50 194 ALA A C 1
ATOM 1541 O O . ALA A 1 194 ? 14.956 -2.117 -19.096 1.00 94.50 194 ALA A O 1
ATOM 1542 N N . LEU A 1 195 ? 13.811 -1.341 -17.314 1.00 94.81 195 LEU A N 1
ATOM 1543 C CA . LEU A 1 195 ? 13.825 -2.594 -16.564 1.00 94.81 195 LEU A CA 1
ATOM 1544 C C . LEU A 1 195 ? 12.963 -3.674 -17.234 1.00 94.81 195 LEU A C 1
ATOM 1546 O O . LEU A 1 195 ? 13.440 -4.794 -17.429 1.00 94.81 195 LEU A O 1
ATOM 1550 N N . GLU A 1 196 ? 11.744 -3.332 -17.646 1.00 97.06 196 GLU A N 1
ATOM 1551 C CA . GLU A 1 196 ? 10.843 -4.203 -18.408 1.00 97.06 196 GLU A CA 1
ATOM 1552 C C . GLU A 1 196 ? 11.530 -4.687 -19.690 1.00 97.06 196 GLU A C 1
ATOM 1554 O O . GLU A 1 196 ? 11.747 -5.886 -19.865 1.00 97.06 196 GLU A O 1
ATOM 1559 N N . SER A 1 197 ? 12.009 -3.761 -20.530 1.00 97.25 197 SER A N 1
ATOM 1560 C CA . SER A 1 197 ? 12.679 -4.074 -21.802 1.00 97.25 197 SER A CA 1
ATOM 1561 C C . SER A 1 197 ? 13.903 -4.973 -21.631 1.00 97.25 197 SER A C 1
ATOM 1563 O O . SER A 1 197 ? 14.187 -5.808 -22.493 1.00 97.25 197 SER A O 1
ATOM 1565 N N . LYS A 1 198 ? 14.664 -4.793 -20.546 1.00 95.50 198 LYS A N 1
ATOM 1566 C CA . LYS A 1 198 ? 15.815 -5.644 -20.223 1.00 95.50 198 LYS A CA 1
ATOM 1567 C C . LYS A 1 198 ? 15.366 -7.086 -19.980 1.00 95.50 198 LYS A C 1
ATOM 1569 O O . LYS A 1 198 ? 15.905 -8.006 -20.592 1.00 95.50 198 LYS A O 1
ATOM 1574 N N . ILE A 1 199 ? 14.366 -7.279 -19.122 1.00 95.94 199 ILE A N 1
ATOM 1575 C CA . ILE A 1 199 ? 13.834 -8.601 -18.768 1.00 95.94 199 ILE A CA 1
ATOM 1576 C C . ILE A 1 199 ? 13.224 -9.281 -19.994 1.00 95.94 199 ILE A C 1
ATOM 1578 O O . ILE A 1 199 ? 13.515 -10.446 -20.269 1.00 95.94 199 ILE A O 1
ATOM 1582 N N . GLU A 1 200 ? 12.444 -8.540 -20.775 1.00 97.31 200 GLU A N 1
ATOM 1583 C CA . GLU A 1 200 ? 11.802 -9.043 -21.984 1.00 97.31 200 GLU A CA 1
ATOM 1584 C C . GLU A 1 200 ? 12.790 -9.569 -23.028 1.00 97.31 200 GLU A C 1
ATOM 1586 O O . GLU A 1 200 ? 12.554 -10.625 -23.623 1.00 97.31 200 GLU A O 1
ATOM 1591 N N . LYS A 1 201 ? 13.888 -8.837 -23.261 1.00 95.94 201 LYS A N 1
ATOM 1592 C CA . LYS A 1 201 ? 14.920 -9.198 -24.246 1.00 95.94 201 LYS A CA 1
ATOM 1593 C C . LYS A 1 201 ? 15.756 -10.381 -23.787 1.00 95.94 201 LYS A C 1
ATOM 1595 O O . LYS A 1 201 ? 16.046 -11.266 -24.585 1.00 95.94 201 LYS A O 1
ATOM 1600 N N . GLU A 1 202 ? 16.159 -10.387 -22.522 1.00 95.25 202 GLU A N 1
ATOM 1601 C CA . GLU A 1 202 ? 17.076 -11.400 -22.006 1.00 95.25 202 GLU A CA 1
ATOM 1602 C C . GLU A 1 202 ? 16.393 -12.744 -21.726 1.00 95.25 202 GLU A C 1
ATOM 1604 O O . GLU A 1 202 ? 17.046 -13.779 -21.830 1.00 95.25 202 GLU A O 1
ATOM 1609 N N . LEU A 1 203 ? 15.100 -12.741 -21.379 1.00 94.69 203 LEU A N 1
ATOM 1610 C CA . LEU A 1 203 ? 14.354 -13.955 -21.025 1.00 94.69 203 LEU A CA 1
ATOM 1611 C C . LEU A 1 203 ? 13.331 -14.385 -22.085 1.00 94.69 203 LEU A C 1
ATOM 1613 O O . LEU A 1 203 ? 12.725 -15.444 -21.941 1.00 94.69 203 LEU A O 1
ATOM 1617 N N . ASN A 1 204 ? 13.138 -13.595 -23.149 1.00 95.50 204 ASN A N 1
ATOM 1618 C CA . ASN A 1 204 ? 12.106 -13.815 -24.168 1.00 95.50 204 ASN A CA 1
ATOM 1619 C C . ASN A 1 204 ? 10.686 -13.956 -23.569 1.00 95.50 204 ASN A C 1
ATOM 1621 O O . ASN A 1 204 ? 9.915 -14.850 -23.915 1.00 95.50 204 ASN A O 1
ATOM 1625 N N . VAL A 1 205 ? 10.345 -13.041 -22.664 1.00 96.50 205 VAL A N 1
ATOM 1626 C CA . VAL A 1 205 ? 9.061 -12.962 -21.940 1.00 96.50 205 VAL A CA 1
ATOM 1627 C C . VAL A 1 205 ? 8.403 -11.600 -22.163 1.00 96.50 205 VAL A C 1
ATOM 1629 O O . VAL A 1 205 ? 9.016 -10.717 -22.761 1.00 96.50 205 VAL A O 1
ATOM 1632 N N . SER A 1 206 ? 7.174 -11.429 -21.683 1.00 97.12 206 SER A N 1
ATOM 1633 C CA . SER A 1 206 ? 6.538 -10.123 -21.481 1.00 97.12 206 SER A CA 1
ATOM 1634 C C . SER A 1 206 ? 6.702 -9.691 -20.026 1.00 97.12 206 SER A C 1
ATOM 1636 O O . SER A 1 206 ? 6.564 -10.526 -19.128 1.00 97.12 206 SER A O 1
ATOM 1638 N N . ALA A 1 207 ? 6.986 -8.411 -19.789 1.00 96.94 207 ALA A N 1
ATOM 1639 C CA . ALA A 1 207 ? 7.162 -7.865 -18.447 1.00 96.94 207 ALA A CA 1
ATOM 1640 C C . ALA A 1 207 ? 6.467 -6.507 -18.305 1.00 96.94 207 ALA A C 1
ATOM 1642 O O . ALA A 1 207 ? 6.508 -5.698 -19.225 1.00 96.94 207 ALA A O 1
ATOM 1643 N N . ILE A 1 208 ? 5.845 -6.257 -17.153 1.00 96.12 208 ILE A N 1
ATOM 1644 C CA . ILE A 1 208 ? 5.203 -4.973 -16.842 1.00 96.12 208 ILE A CA 1
ATOM 1645 C C . ILE A 1 208 ? 5.318 -4.662 -15.350 1.00 96.12 208 ILE A C 1
ATOM 1647 O O . ILE A 1 208 ? 5.203 -5.568 -14.524 1.00 96.12 208 ILE A O 1
ATOM 1651 N N . ILE A 1 209 ? 5.561 -3.400 -15.001 1.00 94.94 209 ILE A N 1
ATOM 1652 C CA . ILE A 1 209 ? 5.642 -2.901 -13.628 1.00 94.94 209 ILE A CA 1
ATOM 1653 C C . ILE A 1 209 ? 4.429 -2.022 -13.347 1.00 94.94 209 ILE A C 1
ATOM 1655 O O . ILE A 1 209 ? 4.369 -0.854 -13.740 1.00 94.94 209 ILE A O 1
ATOM 1659 N N . GLU A 1 210 ? 3.495 -2.569 -12.580 1.00 91.00 210 GLU A N 1
ATOM 1660 C CA . GLU A 1 210 ? 2.275 -1.874 -12.179 1.00 91.00 210 GLU A CA 1
ATOM 1661 C C . GLU A 1 210 ? 2.336 -1.382 -10.733 1.00 91.00 210 GLU A C 1
ATOM 1663 O O . GLU A 1 210 ? 3.156 -1.829 -9.930 1.00 91.00 210 GLU A O 1
ATOM 1668 N N . LEU A 1 211 ? 1.466 -0.432 -10.396 1.00 85.00 211 LEU A N 1
ATOM 1669 C CA . LEU A 1 211 ? 1.232 -0.053 -9.003 1.00 85.00 211 LEU A CA 1
ATOM 1670 C C . LEU A 1 211 ? 0.172 -0.968 -8.386 1.00 85.00 211 LEU A C 1
ATOM 1672 O O . LEU A 1 211 ? -0.791 -1.361 -9.041 1.00 85.00 211 LEU A O 1
ATOM 1676 N N . ILE A 1 212 ? 0.340 -1.269 -7.103 1.00 84.06 212 ILE A N 1
ATOM 1677 C CA . ILE A 1 212 ? -0.647 -1.986 -6.292 1.00 84.06 212 ILE A CA 1
ATOM 1678 C C . ILE A 1 212 ? -1.393 -1.004 -5.388 1.00 84.06 212 ILE A C 1
ATOM 1680 O O . ILE A 1 212 ? -0.887 0.076 -5.088 1.00 84.06 212 ILE A O 1
ATOM 1684 N N . GLY A 1 213 ? -2.609 -1.368 -4.976 1.00 76.50 213 GLY A N 1
ATOM 1685 C CA . GLY A 1 213 ? -3.417 -0.552 -4.063 1.00 76.50 213 GLY A CA 1
ATOM 1686 C C . GLY A 1 213 ? -3.041 -0.717 -2.594 1.00 76.50 213 GLY A C 1
ATOM 1687 O O . GLY A 1 213 ? -3.059 0.245 -1.825 1.00 76.50 213 GLY A O 1
ATOM 1688 N N . GLY A 1 214 ? -2.650 -1.934 -2.232 1.00 82.62 214 GLY A N 1
ATOM 1689 C CA . GLY A 1 214 ? -2.218 -2.326 -0.905 1.00 82.62 214 GLY A CA 1
ATOM 1690 C C . GLY A 1 214 ? -1.443 -3.637 -0.951 1.00 82.62 214 GLY A C 1
ATOM 1691 O O . GLY A 1 214 ? -1.271 -4.243 -2.013 1.00 82.62 214 GLY A O 1
ATOM 1692 N N . LEU A 1 215 ? -0.920 -4.032 0.205 1.00 83.38 215 LEU A N 1
ATOM 1693 C CA . LEU A 1 215 ? -0.285 -5.325 0.406 1.00 83.38 215 LEU A CA 1
ATOM 1694 C C . LEU A 1 215 ? -0.686 -5.881 1.772 1.00 83.38 215 LEU A C 1
ATOM 1696 O O . LEU A 1 215 ? -0.472 -5.223 2.795 1.00 83.38 215 LEU A O 1
ATOM 1700 N N . GLY A 1 216 ? -1.188 -7.116 1.777 1.00 73.38 216 GLY A N 1
ATOM 1701 C CA . GLY A 1 216 ? -1.678 -7.848 2.949 1.00 73.38 216 GLY A CA 1
ATOM 1702 C C . GLY A 1 216 ? -0.599 -8.294 3.942 1.00 73.38 216 GLY A C 1
ATOM 1703 O O . GLY A 1 216 ? -0.688 -9.382 4.503 1.00 73.38 216 GLY A O 1
ATOM 1704 N N . SER A 1 217 ? 0.442 -7.485 4.155 1.00 79.94 217 SER A N 1
ATOM 1705 C CA . SER A 1 217 ? 1.354 -7.624 5.289 1.00 79.94 217 SER A CA 1
ATOM 1706 C C . SER A 1 217 ? 0.643 -7.275 6.605 1.00 79.94 217 SER A C 1
ATOM 1708 O O . SER A 1 217 ? -0.521 -6.865 6.626 1.00 79.94 217 SER A O 1
ATOM 1710 N N . TYR A 1 218 ? 1.348 -7.412 7.730 1.00 78.50 218 TYR A N 1
ATOM 1711 C CA . TYR A 1 218 ? 0.840 -6.962 9.023 1.00 78.50 218 TYR A CA 1
ATOM 1712 C C . TYR A 1 218 ? 1.893 -6.109 9.760 1.00 78.50 218 TYR A C 1
ATOM 1714 O O . TYR A 1 218 ? 2.877 -6.671 10.247 1.00 78.50 218 TYR A O 1
ATOM 1722 N N . PRO A 1 219 ? 1.705 -4.776 9.895 1.00 88.38 219 PRO A N 1
ATOM 1723 C CA . PRO A 1 219 ? 0.585 -3.977 9.375 1.00 88.38 219 PRO A CA 1
ATOM 1724 C C . PRO A 1 219 ? 0.491 -4.023 7.844 1.00 88.38 219 PRO A C 1
ATOM 1726 O O . PRO A 1 219 ? 1.508 -4.181 7.168 1.00 88.38 219 PRO A O 1
ATOM 1729 N N . ALA A 1 220 ? -0.719 -3.880 7.304 1.00 89.25 220 ALA A N 1
ATOM 1730 C CA . ALA A 1 220 ? -0.927 -3.835 5.858 1.00 89.25 220 ALA A CA 1
ATOM 1731 C C . ALA A 1 220 ? -0.302 -2.572 5.258 1.00 89.25 220 ALA A C 1
ATOM 1733 O O . ALA A 1 220 ? -0.381 -1.498 5.860 1.00 89.25 220 ALA A O 1
ATOM 1734 N N . MET A 1 221 ? 0.303 -2.682 4.077 1.00 89.88 221 MET A N 1
ATOM 1735 C CA . MET A 1 221 ? 0.731 -1.505 3.322 1.00 89.88 221 MET A CA 1
ATOM 1736 C C . MET A 1 221 ? -0.475 -0.946 2.566 1.00 89.88 221 MET A C 1
ATOM 1738 O O . MET A 1 221 ? -1.176 -1.703 1.901 1.00 89.88 221 MET A O 1
ATOM 1742 N N . VAL A 1 222 ? -0.711 0.362 2.631 1.00 92.69 222 VAL A N 1
ATOM 1743 C CA . VAL A 1 222 ? -1.792 1.029 1.886 1.00 92.69 222 VAL A CA 1
ATOM 1744 C C . VAL A 1 222 ? -1.208 2.174 1.068 1.00 92.69 222 VAL A C 1
ATOM 1746 O O . VAL A 1 222 ? -0.367 2.924 1.566 1.00 92.69 222 VAL A O 1
ATOM 1749 N N . TYR A 1 223 ? -1.637 2.307 -0.186 1.00 90.81 223 TYR A N 1
ATOM 1750 C CA . TYR A 1 223 ? -1.109 3.313 -1.102 1.00 90.81 223 TYR A CA 1
ATOM 1751 C C . TYR A 1 223 ? -1.376 4.745 -0.626 1.00 90.81 223 TYR A C 1
ATOM 1753 O O . TYR A 1 223 ? -2.493 5.089 -0.236 1.00 90.81 223 TYR A O 1
ATOM 1761 N N . GLU A 1 224 ? -0.351 5.601 -0.690 1.00 90.38 224 GLU A N 1
ATOM 1762 C CA . GLU A 1 224 ? -0.460 7.029 -0.374 1.00 90.38 224 GLU A CA 1
ATOM 1763 C C . GLU A 1 224 ? -1.330 7.787 -1.395 1.00 90.38 224 GLU A C 1
ATOM 1765 O O . GLU A 1 224 ? -0.868 8.273 -2.424 1.00 90.38 224 GLU A O 1
ATOM 1770 N N . THR A 1 225 ? -2.622 7.921 -1.093 1.00 92.88 225 THR A N 1
ATOM 1771 C CA . THR A 1 225 ? -3.581 8.687 -1.900 1.00 92.88 225 THR A CA 1
ATOM 1772 C C . THR A 1 225 ? -4.376 9.680 -1.058 1.00 92.88 225 THR A C 1
ATOM 1774 O O . THR A 1 225 ? -4.602 9.482 0.134 1.00 92.88 225 THR A O 1
ATOM 1777 N N . ALA A 1 226 ? -4.849 10.753 -1.695 1.00 93.75 226 ALA A N 1
ATOM 1778 C CA . ALA A 1 226 ? -5.762 11.715 -1.084 1.00 93.75 226 ALA A CA 1
ATOM 1779 C C . ALA A 1 226 ? -7.232 11.233 -1.051 1.00 93.75 226 ALA A C 1
ATOM 1781 O O . ALA A 1 226 ? -8.109 11.944 -0.559 1.00 93.75 226 ALA A O 1
ATOM 1782 N N . ASN A 1 227 ? -7.526 10.048 -1.594 1.00 94.25 227 ASN A N 1
ATOM 1783 C CA . ASN A 1 227 ? -8.878 9.502 -1.645 1.00 94.25 227 ASN A CA 1
ATOM 1784 C C . ASN A 1 227 ? -9.204 8.699 -0.376 1.00 94.25 227 ASN A C 1
ATOM 1786 O O . ASN A 1 227 ? -8.857 7.525 -0.267 1.00 94.25 227 ASN A O 1
ATOM 1790 N N . LEU A 1 228 ? -9.921 9.325 0.559 1.00 93.69 228 LEU A N 1
ATOM 1791 C CA . LEU A 1 228 ? -10.346 8.691 1.810 1.00 93.69 228 LEU A CA 1
ATOM 1792 C C . LEU A 1 228 ? -11.181 7.415 1.587 1.00 93.69 228 LEU A C 1
ATOM 1794 O O . LEU A 1 228 ? -10.942 6.426 2.276 1.00 93.69 228 LEU A O 1
ATOM 1798 N N . ASN A 1 229 ? -12.103 7.406 0.611 1.00 93.44 229 ASN A N 1
ATOM 1799 C CA . ASN A 1 229 ? -12.903 6.210 0.292 1.00 93.44 229 ASN A CA 1
ATOM 1800 C C . ASN A 1 229 ? -11.997 5.032 -0.071 1.00 93.44 229 ASN A C 1
ATOM 1802 O O . ASN A 1 229 ? -12.197 3.918 0.400 1.00 93.44 229 ASN A O 1
ATOM 1806 N N . TYR A 1 230 ? -10.972 5.308 -0.878 1.00 93.94 230 TYR A N 1
ATOM 1807 C CA . TYR A 1 230 ? -10.020 4.298 -1.316 1.00 93.94 230 TYR A CA 1
ATOM 1808 C C . TYR A 1 230 ? -9.192 3.747 -0.152 1.00 93.94 230 TYR A C 1
ATOM 1810 O O . TYR A 1 230 ? -9.018 2.540 -0.050 1.00 93.94 230 TYR A O 1
ATOM 1818 N N . ILE A 1 231 ? -8.717 4.604 0.759 1.00 95.44 231 ILE A N 1
ATOM 1819 C CA . ILE A 1 231 ? -7.974 4.154 1.947 1.00 95.44 231 ILE A CA 1
ATOM 1820 C C . ILE A 1 231 ? -8.843 3.259 2.838 1.00 95.44 231 ILE A C 1
ATOM 1822 O O . ILE A 1 231 ? -8.355 2.245 3.333 1.00 95.44 231 ILE A O 1
ATOM 1826 N N . ALA A 1 232 ? -10.115 3.614 3.038 1.00 95.69 232 ALA A N 1
ATOM 1827 C CA . ALA A 1 232 ? -11.042 2.802 3.821 1.00 95.69 232 ALA A CA 1
ATOM 1828 C C . ALA A 1 232 ? -11.301 1.436 3.160 1.00 95.69 232 ALA A C 1
ATOM 1830 O O . ALA A 1 232 ? -11.219 0.409 3.834 1.00 95.69 232 ALA A O 1
ATOM 1831 N N . GLU A 1 233 ? -11.546 1.424 1.844 1.00 96.25 233 GLU A N 1
ATOM 1832 C CA . GLU A 1 233 ? -11.737 0.204 1.050 1.00 96.25 233 GLU A CA 1
ATOM 1833 C C . GLU A 1 233 ? -10.506 -0.702 1.106 1.00 96.25 233 GLU A C 1
ATOM 1835 O O . GLU A 1 233 ? -10.622 -1.869 1.477 1.00 96.25 233 GLU A O 1
ATOM 1840 N N . VAL A 1 234 ? -9.318 -0.168 0.807 1.00 95.06 234 VAL A N 1
ATOM 1841 C CA . VAL A 1 234 ? -8.075 -0.947 0.814 1.00 95.06 234 VAL A CA 1
ATOM 1842 C C . VAL A 1 234 ? -7.726 -1.409 2.227 1.00 95.06 234 VAL A C 1
ATOM 1844 O O . VAL A 1 234 ? -7.375 -2.566 2.417 1.00 95.06 234 VAL A O 1
ATOM 1847 N N . GLY A 1 235 ? -7.870 -0.559 3.246 1.00 94.88 235 GLY A N 1
ATOM 1848 C CA . GLY A 1 235 ? -7.613 -0.951 4.633 1.00 94.88 235 GLY A CA 1
ATOM 1849 C C . GLY A 1 235 ? -8.457 -2.156 5.066 1.00 94.88 235 GLY A C 1
ATOM 1850 O O . GLY A 1 235 ? -7.946 -3.071 5.714 1.00 94.88 235 GLY A O 1
ATOM 1851 N N . ALA A 1 236 ? -9.730 -2.194 4.662 1.00 96.62 236 ALA A N 1
ATOM 1852 C CA . ALA A 1 236 ? -10.611 -3.334 4.896 1.00 96.62 236 ALA A CA 1
ATOM 1853 C C . ALA A 1 236 ? -10.298 -4.539 3.986 1.00 96.62 236 ALA A C 1
ATOM 1855 O O . ALA A 1 236 ? -10.322 -5.674 4.468 1.00 96.62 236 ALA A O 1
ATOM 1856 N N . HIS A 1 237 ? -9.954 -4.315 2.710 1.00 96.69 237 HIS A N 1
ATOM 1857 C CA . HIS A 1 237 ? -9.502 -5.349 1.764 1.00 96.69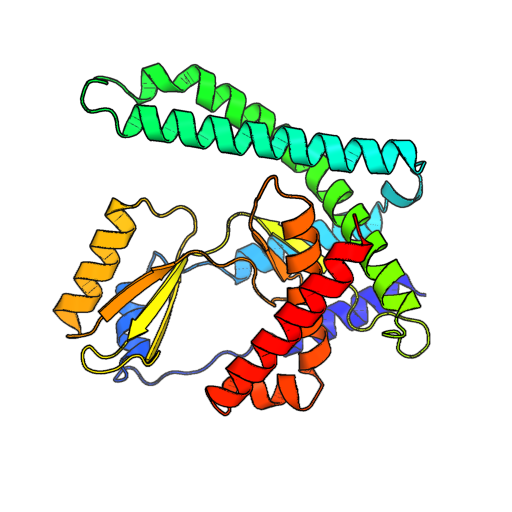 237 HIS A CA 1
ATOM 1858 C C . HIS A 1 237 ? -8.291 -6.100 2.324 1.00 96.69 237 HIS A C 1
ATOM 1860 O O . HIS A 1 237 ? -8.336 -7.318 2.485 1.00 96.69 237 HIS A O 1
ATOM 1866 N N . GLU A 1 238 ? -7.241 -5.385 2.726 1.00 94.38 238 GLU A N 1
ATOM 1867 C CA . GLU A 1 238 ? -6.023 -5.998 3.267 1.00 94.38 238 GLU A CA 1
ATOM 1868 C C . GLU A 1 238 ? -6.238 -6.624 4.652 1.00 94.38 238 GLU A C 1
ATOM 1870 O O . GLU A 1 238 ? -5.618 -7.634 5.002 1.00 94.38 238 GLU A O 1
ATOM 1875 N N . TRP A 1 239 ? -7.145 -6.071 5.464 1.00 95.06 239 TRP A N 1
ATOM 1876 C CA . TRP A 1 239 ? -7.545 -6.730 6.706 1.00 95.06 239 TRP A CA 1
ATOM 1877 C C . TRP A 1 239 ? -8.249 -8.064 6.435 1.00 95.06 239 TRP A C 1
ATOM 1879 O O . TRP A 1 239 ? -8.020 -9.031 7.161 1.00 95.06 239 TRP A O 1
ATOM 1889 N N . SER A 1 240 ? -9.062 -8.154 5.381 1.00 95.06 240 SER A N 1
ATOM 1890 C CA . SER A 1 240 ? -9.748 -9.396 5.024 1.00 95.06 240 SER A CA 1
ATOM 1891 C C . SER A 1 240 ? -8.764 -10.503 4.637 1.00 95.06 240 SER A C 1
ATOM 1893 O O . SER A 1 240 ? -8.942 -11.639 5.074 1.00 95.06 240 SER A O 1
ATOM 1895 N N . HIS A 1 241 ? -7.673 -10.169 3.935 1.00 91.62 241 HIS A N 1
ATOM 1896 C CA . HIS A 1 241 ? -6.575 -11.099 3.652 1.00 91.62 241 HIS A CA 1
ATOM 1897 C C . HIS A 1 241 ? -5.976 -11.644 4.943 1.00 91.62 241 HIS A C 1
ATOM 1899 O O . HIS A 1 241 ? -5.931 -12.858 5.146 1.00 91.62 241 HIS A O 1
ATOM 1905 N N . ASN A 1 242 ? -5.636 -10.747 5.871 1.00 89.75 242 ASN A N 1
ATOM 1906 C CA . ASN A 1 242 ? -5.141 -11.113 7.193 1.00 89.75 242 ASN A CA 1
ATOM 1907 C C . ASN A 1 242 ? -6.141 -12.002 7.956 1.00 89.75 242 ASN A C 1
ATOM 1909 O O . ASN A 1 242 ? -5.769 -13.031 8.514 1.00 89.75 242 ASN A O 1
ATOM 1913 N N . TYR A 1 243 ? -7.429 -11.668 7.951 1.00 92.19 243 TYR A N 1
ATOM 1914 C CA . TYR A 1 243 ? -8.472 -12.493 8.559 1.00 92.19 243 TYR A CA 1
ATOM 1915 C C . TYR A 1 243 ? -8.555 -13.885 7.909 1.00 92.19 243 TYR A C 1
ATOM 1917 O O . TYR A 1 243 ? -8.656 -14.902 8.606 1.00 92.19 243 TYR A O 1
ATOM 1925 N N . LEU A 1 244 ? -8.482 -13.960 6.581 1.00 91.94 244 LEU A N 1
ATOM 1926 C CA . LEU A 1 244 ? -8.565 -15.200 5.816 1.00 91.94 244 LEU A CA 1
ATOM 1927 C C . LEU A 1 244 ? -7.323 -16.086 5.950 1.00 91.94 244 LEU A C 1
ATOM 1929 O O . LEU A 1 244 ? -7.471 -17.290 5.750 1.00 91.94 244 LEU A O 1
ATOM 1933 N N . THR A 1 245 ? -6.157 -15.562 6.348 1.00 86.94 245 THR A N 1
ATOM 1934 C CA . THR A 1 245 ? -4.893 -16.316 6.503 1.00 86.94 245 THR A CA 1
ATOM 1935 C C . THR A 1 245 ? -5.059 -17.636 7.260 1.00 86.94 245 THR A C 1
ATOM 1937 O O . THR A 1 245 ? -4.488 -18.652 6.876 1.00 86.94 245 THR A O 1
ATOM 1940 N N . LEU A 1 246 ? -5.879 -17.656 8.317 1.00 86.50 246 LEU A N 1
ATOM 1941 C CA . LEU A 1 246 ? -6.117 -18.847 9.150 1.00 86.50 246 LEU A CA 1
ATOM 1942 C C . LEU A 1 246 ? -7.360 -19.660 8.743 1.00 86.50 246 LEU A C 1
ATOM 1944 O O . LEU A 1 246 ? -7.792 -20.556 9.467 1.00 86.50 246 LEU A O 1
ATOM 1948 N N . ARG A 1 247 ? -7.975 -19.334 7.606 1.00 90.44 247 ARG A N 1
ATOM 1949 C CA . ARG A 1 247 ? -9.198 -19.956 7.082 1.00 90.44 247 ARG A CA 1
ATOM 1950 C C . ARG A 1 247 ? -8.887 -20.677 5.774 1.00 90.44 247 ARG A C 1
ATOM 1952 O O . ARG A 1 247 ? -7.916 -20.327 5.108 1.00 90.44 247 ARG A O 1
ATOM 1959 N N . PRO A 1 248 ? -9.713 -21.653 5.352 1.00 95.00 248 PRO A N 1
ATOM 1960 C CA . PRO A 1 248 ? -9.416 -22.457 4.168 1.00 95.00 248 PRO A CA 1
ATOM 1961 C C . PRO A 1 248 ? -9.083 -21.629 2.921 1.00 95.00 248 PRO A C 1
ATOM 1963 O O . PRO A 1 248 ? -8.172 -21.991 2.185 1.00 95.00 248 PRO A O 1
ATOM 1966 N N . LEU A 1 249 ? -9.761 -20.499 2.702 1.00 92.94 249 LEU A N 1
ATOM 1967 C CA . LEU A 1 249 ? -9.513 -19.658 1.531 1.00 92.94 249 LEU A CA 1
ATOM 1968 C C . LEU A 1 249 ? -8.146 -18.946 1.557 1.00 92.94 249 LEU A C 1
ATOM 1970 O O . LEU A 1 249 ? -7.533 -18.805 0.502 1.00 92.94 249 LEU A O 1
ATOM 1974 N N . GLY A 1 250 ? -7.644 -18.527 2.724 1.00 90.19 250 GLY A N 1
ATOM 1975 C CA . GLY A 1 250 ? -6.298 -17.951 2.841 1.00 90.19 250 GLY A CA 1
ATOM 1976 C C . GLY A 1 250 ? -5.207 -19.015 2.876 1.00 90.19 250 GLY A C 1
ATOM 1977 O O . GLY A 1 250 ? -4.219 -18.894 2.163 1.00 90.19 250 GLY A O 1
ATOM 1978 N N . VAL A 1 251 ? -5.421 -20.122 3.599 1.00 90.44 251 VAL A N 1
ATOM 1979 C CA . VAL A 1 251 ? -4.468 -21.252 3.646 1.00 90.44 251 VAL A CA 1
ATOM 1980 C C . VAL A 1 251 ? -4.184 -21.816 2.252 1.00 90.44 251 VAL A C 1
ATOM 1982 O O . VAL A 1 251 ? -3.075 -22.259 1.976 1.00 90.44 251 VAL A O 1
ATOM 1985 N N . ASN A 1 252 ? -5.180 -21.805 1.363 1.00 90.62 252 ASN A N 1
ATOM 1986 C CA . ASN A 1 252 ? -5.036 -22.310 0.001 1.00 90.62 252 ASN A CA 1
ATOM 1987 C C . ASN A 1 252 ? -4.797 -21.199 -1.045 1.00 90.62 252 ASN A C 1
ATOM 1989 O O . ASN A 1 252 ? -4.943 -21.474 -2.238 1.00 90.62 252 ASN A O 1
ATOM 1993 N N . TYR A 1 253 ? -4.450 -19.971 -0.633 1.00 85.31 253 TYR A N 1
ATOM 1994 C CA . TYR A 1 253 ? -4.314 -18.804 -1.521 1.00 85.31 253 TYR A CA 1
ATOM 1995 C C . TYR A 1 253 ? -3.409 -19.077 -2.733 1.00 85.31 253 TYR A C 1
ATOM 1997 O O . TYR A 1 253 ? -3.800 -18.825 -3.873 1.00 85.31 253 TYR A O 1
ATOM 2005 N N . ASP A 1 254 ? -2.235 -19.670 -2.503 1.00 84.62 254 ASP A N 1
ATOM 2006 C CA . ASP A 1 254 ? -1.243 -19.939 -3.551 1.00 84.62 254 ASP A CA 1
ATOM 2007 C C . ASP A 1 254 ? -1.369 -21.322 -4.206 1.00 84.62 254 ASP A C 1
ATOM 2009 O O . ASP A 1 254 ? -0.626 -21.630 -5.138 1.00 84.62 254 ASP A O 1
ATOM 2013 N N . ASN A 1 255 ? -2.338 -22.147 -3.791 1.00 88.62 255 ASN A N 1
ATOM 2014 C CA . ASN A 1 255 ? -2.470 -23.516 -4.302 1.00 88.62 255 ASN A CA 1
ATOM 2015 C C . ASN A 1 255 ? -2.929 -23.568 -5.767 1.00 88.62 255 ASN A C 1
ATOM 2017 O O . ASN A 1 255 ? -2.663 -24.547 -6.461 1.00 88.62 255 ASN A O 1
ATOM 2021 N N . SER A 1 256 ? -3.638 -22.541 -6.249 1.00 86.81 256 SER A N 1
ATOM 2022 C CA . SER A 1 256 ? -3.965 -22.393 -7.672 1.00 86.81 256 SER A CA 1
ATOM 2023 C C . SER A 1 256 ? -4.311 -20.943 -8.036 1.00 86.81 256 SER A C 1
ATOM 2025 O O . SER A 1 256 ? -4.774 -20.190 -7.174 1.00 86.81 256 SER A O 1
ATOM 2027 N N . PRO A 1 257 ? -4.179 -20.544 -9.316 1.00 83.69 257 PRO A N 1
ATOM 2028 C CA . PRO A 1 257 ? -4.639 -19.237 -9.784 1.00 83.69 257 PRO A CA 1
ATOM 2029 C C . PRO A 1 257 ? -6.120 -18.970 -9.483 1.00 83.69 257 PRO A C 1
ATOM 2031 O O . PRO A 1 257 ? -6.476 -17.855 -9.122 1.00 83.69 257 PRO A O 1
ATOM 2034 N N . GLN A 1 258 ? -6.976 -19.991 -9.581 1.00 91.12 258 GLN A N 1
ATOM 2035 C CA . GLN A 1 258 ? -8.412 -19.872 -9.326 1.00 91.12 258 GLN A CA 1
ATOM 2036 C C . GLN A 1 258 ? -8.699 -19.554 -7.856 1.00 91.12 258 GLN A C 1
ATOM 2038 O O . GLN A 1 258 ? -9.538 -18.704 -7.570 1.00 91.12 258 GLN A O 1
ATOM 2043 N N . LEU A 1 259 ? -7.990 -20.198 -6.924 1.00 91.69 259 LEU A N 1
ATOM 2044 C CA . LEU A 1 259 ? -8.137 -19.921 -5.492 1.00 91.69 259 LEU A CA 1
ATOM 2045 C C . LEU A 1 259 ? -7.646 -18.520 -5.137 1.00 91.69 259 LEU A C 1
ATOM 2047 O O . LEU A 1 259 ? -8.330 -17.824 -4.388 1.00 91.69 259 LEU A O 1
ATOM 2051 N N . ARG A 1 260 ? -6.548 -18.066 -5.754 1.00 86.44 260 ARG A N 1
ATOM 2052 C CA . ARG A 1 260 ? -6.107 -16.673 -5.643 1.00 86.44 260 ARG A CA 1
ATOM 2053 C C . ARG A 1 260 ? -7.185 -15.703 -6.125 1.00 86.44 260 ARG A C 1
ATOM 2055 O O . ARG A 1 260 ? -7.527 -14.776 -5.405 1.00 86.44 260 ARG A O 1
ATOM 2062 N N . THR A 1 261 ? -7.766 -15.935 -7.304 1.00 89.62 261 THR A N 1
ATOM 2063 C CA . THR A 1 261 ? -8.843 -15.084 -7.840 1.00 89.62 261 THR A CA 1
ATOM 2064 C C . THR A 1 261 ? -10.059 -15.042 -6.917 1.00 89.62 261 THR A C 1
ATOM 2066 O O . THR A 1 261 ? -10.605 -13.965 -6.692 1.00 89.62 261 THR A O 1
ATOM 2069 N N . ILE A 1 262 ? -10.485 -16.182 -6.365 1.00 95.81 262 ILE A N 1
ATOM 2070 C CA . ILE A 1 262 ? -11.606 -16.231 -5.414 1.00 95.81 262 ILE A CA 1
ATOM 2071 C C . ILE A 1 262 ? -11.270 -15.434 -4.149 1.00 95.81 262 ILE A C 1
ATOM 2073 O O . ILE A 1 262 ? -12.121 -14.693 -3.656 1.00 95.81 262 ILE A O 1
ATOM 2077 N N . ASN A 1 263 ? -10.043 -15.561 -3.640 1.00 93.94 263 ASN A N 1
ATOM 2078 C CA . ASN A 1 263 ? -9.596 -14.828 -2.463 1.00 93.94 263 ASN A CA 1
ATOM 2079 C C . ASN A 1 263 ? -9.570 -13.308 -2.719 1.00 93.94 263 ASN A C 1
ATOM 2081 O O . ASN A 1 263 ? -10.270 -12.582 -2.020 1.00 93.94 263 ASN A O 1
ATOM 2085 N N . GLU A 1 264 ? -8.916 -12.837 -3.789 1.00 91.88 264 GLU A N 1
ATOM 2086 C CA . GLU A 1 264 ? -8.907 -11.406 -4.146 1.00 91.88 264 GLU A CA 1
ATOM 2087 C C . GLU A 1 264 ? -10.314 -10.854 -4.395 1.00 91.88 264 GLU A C 1
ATOM 2089 O O . GLU A 1 264 ? -10.640 -9.766 -3.937 1.00 91.88 264 GLU A O 1
ATOM 2094 N N . THR A 1 265 ? -11.185 -11.619 -5.064 1.00 96.81 265 THR A N 1
ATOM 2095 C CA . THR A 1 265 ? -12.579 -11.201 -5.298 1.00 96.81 265 THR A CA 1
ATOM 2096 C C . THR A 1 265 ? -13.341 -11.064 -3.979 1.00 96.81 265 THR A C 1
ATOM 2098 O O . THR A 1 265 ? -14.111 -10.122 -3.804 1.00 96.81 265 THR A O 1
ATOM 2101 N N . THR A 1 266 ? -13.119 -11.987 -3.038 1.00 97.06 266 THR A N 1
ATOM 2102 C CA . THR A 1 266 ? -13.710 -11.919 -1.695 1.00 97.06 266 THR A CA 1
ATOM 2103 C C . THR A 1 266 ? -13.221 -10.673 -0.965 1.00 97.06 266 THR A C 1
ATOM 2105 O O . THR A 1 266 ? -14.044 -9.927 -0.437 1.00 97.06 266 THR A O 1
ATOM 2108 N N . ALA A 1 267 ? -11.911 -10.419 -0.989 1.00 94.81 267 ALA A N 1
ATOM 2109 C CA . ALA A 1 267 ? -11.306 -9.249 -0.369 1.00 94.81 267 ALA A CA 1
ATOM 2110 C C . ALA A 1 267 ? -11.816 -7.934 -0.978 1.00 94.81 267 ALA A C 1
ATOM 2112 O O . ALA A 1 267 ? -12.142 -7.013 -0.235 1.00 94.81 267 ALA A O 1
ATOM 2113 N N . THR A 1 268 ? -12.002 -7.875 -2.301 1.00 95.88 268 THR A N 1
ATOM 2114 C CA . THR A 1 268 ? -12.559 -6.703 -2.991 1.00 95.88 268 THR A CA 1
ATOM 2115 C C . THR A 1 268 ? -14.001 -6.432 -2.583 1.00 95.88 268 THR A C 1
ATOM 2117 O O . THR A 1 268 ? -14.333 -5.305 -2.227 1.00 95.88 268 THR A O 1
ATOM 2120 N N . ILE A 1 269 ? -14.868 -7.451 -2.600 1.00 97.88 269 ILE A N 1
ATOM 2121 C CA . ILE A 1 269 ? -16.274 -7.287 -2.195 1.00 97.88 269 ILE A CA 1
ATOM 2122 C C . ILE A 1 269 ? -16.345 -6.839 -0.733 1.00 97.88 269 ILE A C 1
ATOM 2124 O O . ILE A 1 269 ? -17.085 -5.916 -0.397 1.00 97.88 269 ILE A O 1
ATOM 2128 N N . PHE A 1 270 ? -15.544 -7.469 0.124 1.00 97.56 270 PHE A N 1
ATOM 2129 C CA . PHE A 1 270 ? -15.458 -7.138 1.537 1.00 97.56 270 PHE A CA 1
ATOM 2130 C C . PHE A 1 270 ? -14.988 -5.698 1.767 1.00 97.56 270 PHE A C 1
ATOM 2132 O O . PHE A 1 270 ? -15.639 -4.938 2.481 1.00 97.56 270 PHE A O 1
ATOM 2139 N N . GLY A 1 271 ? -13.876 -5.314 1.138 1.00 96.81 271 GLY A N 1
ATOM 2140 C CA . GLY A 1 271 ? -13.297 -3.981 1.246 1.00 96.81 271 GLY A CA 1
ATOM 2141 C C . GLY A 1 271 ? -14.273 -2.902 0.794 1.00 96.81 271 GLY A C 1
ATOM 2142 O O . GLY A 1 271 ? -14.443 -1.902 1.486 1.00 96.81 271 GLY A O 1
ATOM 2143 N N . GLN A 1 272 ? -14.980 -3.129 -0.315 1.00 96.69 272 GLN A N 1
ATOM 2144 C CA . GLN A 1 272 ? -15.985 -2.196 -0.827 1.00 96.69 272 GLN A CA 1
ATOM 2145 C C . GLN A 1 272 ? -17.164 -2.021 0.127 1.00 96.69 272 GLN A C 1
ATOM 2147 O O . GLN A 1 272 ? -17.628 -0.897 0.316 1.00 96.69 272 GLN A O 1
ATOM 2152 N N . GLU A 1 273 ? -17.655 -3.108 0.723 1.00 96.94 273 GLU A N 1
ATOM 2153 C CA . GLU A 1 273 ? -18.798 -3.047 1.632 1.00 96.94 273 GLU A CA 1
ATOM 2154 C C . GLU A 1 273 ? -18.434 -2.321 2.931 1.00 96.94 273 GLU A C 1
ATOM 2156 O O . GLU A 1 273 ? -19.094 -1.354 3.306 1.00 96.94 273 GLU A O 1
ATOM 2161 N N . ILE A 1 274 ? -17.330 -2.713 3.571 1.00 97.12 274 ILE A N 1
ATOM 2162 C CA . ILE A 1 274 ? -16.869 -2.081 4.812 1.00 97.12 274 ILE A CA 1
ATOM 2163 C C . ILE A 1 274 ? -16.440 -0.632 4.561 1.00 97.12 274 ILE A C 1
ATOM 2165 O O . ILE A 1 274 ? -16.807 0.262 5.322 1.00 97.12 274 ILE A O 1
ATOM 2169 N N . GLY A 1 275 ? -15.711 -0.369 3.473 1.00 94.88 275 GLY A N 1
ATOM 2170 C CA . GLY A 1 275 ? -15.235 0.968 3.120 1.00 94.88 275 GLY A CA 1
ATOM 2171 C C . GLY A 1 275 ? -16.372 1.972 2.918 1.00 94.88 275 GLY A C 1
ATOM 2172 O O . GLY A 1 275 ? -16.256 3.115 3.355 1.00 94.88 275 GLY A O 1
ATOM 2173 N N . ARG A 1 276 ? -17.504 1.549 2.338 1.00 94.25 276 ARG A N 1
ATOM 2174 C CA . ARG A 1 276 ? -18.703 2.395 2.186 1.00 94.25 276 ARG A CA 1
ATOM 2175 C C . ARG A 1 276 ? -19.341 2.793 3.512 1.00 94.25 276 ARG A C 1
ATOM 2177 O O . ARG A 1 276 ? -19.931 3.863 3.576 1.00 94.25 276 ARG A O 1
ATOM 2184 N N . GLN A 1 277 ? -19.242 1.953 4.539 1.00 95.38 277 GLN A N 1
ATOM 2185 C CA . GLN A 1 277 ? -19.815 2.234 5.858 1.00 95.38 277 GLN A CA 1
ATOM 2186 C C . GLN A 1 277 ? -18.946 3.187 6.698 1.00 95.38 277 GLN A C 1
ATOM 2188 O O . GLN A 1 277 ? -19.438 3.794 7.646 1.00 95.38 277 GLN A O 1
ATOM 2193 N N . VAL A 1 278 ? -17.657 3.331 6.366 1.00 91.19 278 VAL A N 1
ATOM 2194 C CA . VAL A 1 278 ? -16.727 4.238 7.068 1.00 91.19 278 VAL A CA 1
ATOM 2195 C C . VAL A 1 278 ? -17.019 5.715 6.770 1.00 91.19 278 VAL A C 1
ATOM 2197 O O . VAL A 1 278 ? -16.710 6.574 7.602 1.00 91.19 278 VAL A O 1
ATOM 2200 N N . ILE A 1 279 ? -17.561 6.006 5.582 1.00 77.81 279 ILE A N 1
ATOM 2201 C CA . ILE A 1 279 ? -17.659 7.347 4.979 1.00 77.81 279 ILE A CA 1
ATOM 2202 C C . ILE A 1 279 ? -18.992 8.022 5.299 1.00 77.81 279 ILE A C 1
ATOM 2204 O O . ILE A 1 279 ? -20.049 7.384 5.103 1.00 77.81 279 ILE A O 1
#